Protein AF-A0A525IQ94-F1 (afdb_monomer_lite)

Radius of gyration: 17.55 Å; chains: 1; bounding box: 44×39×45 Å

Structure (mmCIF, N/CA/C/O backbone):
data_AF-A0A525IQ94-F1
#
_entry.id   AF-A0A525IQ94-F1
#
loop_
_atom_site.group_PDB
_atom_site.id
_atom_site.type_symbol
_atom_site.label_atom_id
_atom_site.label_alt_id
_atom_site.label_comp_id
_atom_site.label_asym_id
_atom_site.label_entity_id
_atom_site.label_seq_id
_atom_site.pdbx_PDB_ins_code
_atom_site.Cartn_x
_atom_site.Cartn_y
_atom_site.Cartn_z
_atom_site.occupancy
_atom_site.B_iso_or_equiv
_atom_site.auth_seq_id
_atom_site.auth_comp_id
_atom_site.auth_asym_id
_atom_site.auth_atom_id
_atom_site.pdbx_PDB_model_num
ATOM 1 N N . PHE A 1 1 ? 7.937 -14.848 -9.747 1.00 74.12 1 PHE A N 1
ATOM 2 C CA . PHE A 1 1 ? 8.706 -14.948 -11.004 1.00 74.12 1 PHE A CA 1
ATOM 3 C C . PHE A 1 1 ? 9.835 -13.926 -11.039 1.00 74.12 1 PHE A C 1
ATOM 5 O O . PHE A 1 1 ? 9.622 -12.771 -10.688 1.00 74.12 1 PHE A O 1
ATOM 12 N N . GLU A 1 2 ? 11.045 -14.336 -11.420 1.00 73.25 2 GLU A N 1
ATOM 13 C CA . GLU A 1 2 ? 12.219 -13.445 -11.410 1.00 73.25 2 GLU A CA 1
ATOM 14 C C . GLU A 1 2 ? 12.349 -12.628 -12.705 1.00 73.25 2 GLU A C 1
ATOM 16 O O . GLU A 1 2 ? 12.804 -11.488 -12.671 1.00 73.25 2 GLU A O 1
ATOM 21 N N . GLY A 1 3 ? 11.860 -13.161 -13.826 1.00 66.19 3 GLY A N 1
ATOM 22 C CA . GLY A 1 3 ? 12.163 -12.667 -15.170 1.00 66.19 3 GLY A CA 1
ATOM 23 C C . GLY A 1 3 ? 13.215 -13.544 -15.855 1.00 66.19 3 GLY A C 1
ATOM 24 O O . GLY A 1 3 ? 13.967 -14.262 -15.200 1.00 66.19 3 GLY A O 1
ATOM 25 N N . GLY A 1 4 ? 13.236 -13.533 -17.186 1.00 71.62 4 GLY A N 1
ATOM 26 C CA . GLY A 1 4 ? 14.129 -14.379 -17.981 1.00 71.62 4 GLY A CA 1
ATOM 27 C C . GLY A 1 4 ? 13.947 -14.111 -19.469 1.00 71.62 4 GLY A C 1
ATOM 28 O O . GLY A 1 4 ? 14.157 -12.992 -19.920 1.00 71.62 4 GLY A O 1
ATOM 29 N N . ALA A 1 5 ? 13.491 -15.111 -20.230 1.00 70.88 5 ALA A N 1
ATOM 30 C CA . ALA A 1 5 ? 13.129 -14.923 -21.641 1.00 70.88 5 ALA A CA 1
ATOM 31 C C . ALA A 1 5 ? 11.939 -13.959 -21.845 1.00 70.88 5 ALA A C 1
ATOM 33 O O . ALA A 1 5 ? 11.755 -13.424 -22.935 1.00 70.88 5 ALA A O 1
ATOM 34 N N . GLN A 1 6 ? 11.124 -13.750 -20.807 1.00 77.62 6 GLN A N 1
ATOM 35 C CA . GLN A 1 6 ? 9.985 -12.833 -20.800 1.00 77.62 6 GLN A CA 1
ATOM 36 C C . GLN A 1 6 ? 10.010 -11.972 -19.534 1.00 77.62 6 GLN A C 1
ATOM 38 O O . GLN A 1 6 ? 10.511 -12.398 -18.488 1.00 77.62 6 GLN A O 1
ATOM 43 N N . TRP A 1 7 ? 9.452 -10.764 -19.634 1.00 81.62 7 TRP A N 1
ATOM 44 C CA . TRP A 1 7 ? 9.376 -9.820 -18.520 1.00 81.62 7 TRP A CA 1
ATOM 45 C C . TRP A 1 7 ? 8.157 -10.019 -17.618 1.00 81.62 7 TRP A C 1
ATOM 47 O O . TRP A 1 7 ? 8.230 -9.668 -16.443 1.00 81.62 7 TRP A O 1
ATOM 57 N N . ASN A 1 8 ? 7.065 -10.593 -18.130 1.00 87.44 8 ASN A N 1
ATOM 58 C CA . ASN A 1 8 ? 5.832 -10.809 -17.375 1.00 87.44 8 ASN A CA 1
ATOM 59 C C . ASN A 1 8 ? 5.523 -12.300 -17.223 1.00 87.44 8 ASN A C 1
ATOM 61 O O . ASN A 1 8 ? 5.586 -13.057 -18.189 1.00 87.44 8 ASN A O 1
ATOM 65 N N . GLU A 1 9 ? 5.145 -12.695 -16.013 1.00 84.56 9 GLU A N 1
ATOM 66 C CA . GLU A 1 9 ? 4.669 -14.036 -15.693 1.00 84.56 9 GLU A CA 1
ATOM 67 C C . GLU A 1 9 ? 3.282 -14.278 -16.312 1.00 84.56 9 GLU A C 1
ATOM 69 O O . GLU A 1 9 ? 2.404 -13.412 -16.203 1.00 84.56 9 GLU A O 1
ATOM 74 N N . PRO A 1 10 ? 3.041 -15.434 -16.956 1.00 86.62 10 PRO A N 1
ATOM 75 C CA . PRO A 1 10 ? 1.722 -15.770 -17.471 1.00 86.62 10 PRO A CA 1
ATOM 76 C C . PRO A 1 10 ? 0.711 -16.001 -16.339 1.00 86.62 10 PRO A C 1
ATOM 78 O O . PRO A 1 10 ? 1.032 -16.508 -15.265 1.00 86.62 10 PRO A O 1
ATOM 81 N N . ILE A 1 11 ? -0.558 -15.683 -16.605 1.00 87.44 11 ILE A N 1
ATOM 82 C CA . ILE A 1 11 ? -1.652 -16.043 -15.696 1.00 87.44 11 ILE A CA 1
ATOM 83 C C . ILE A 1 11 ? -1.794 -17.566 -15.682 1.00 87.44 11 ILE A C 1
ATOM 85 O O . ILE A 1 11 ? -1.862 -18.191 -16.738 1.00 87.44 11 ILE A O 1
ATOM 89 N N . GLY A 1 12 ? -1.908 -18.144 -14.486 1.00 85.62 12 GLY A N 1
ATOM 90 C CA . GLY A 1 12 ? -2.071 -19.587 -14.310 1.00 85.62 12 GLY A CA 1
ATOM 91 C C . GLY A 1 12 ? -0.777 -20.338 -14.010 1.00 85.62 12 GLY A C 1
ATOM 92 O O . GLY A 1 12 ? -0.820 -21.563 -13.947 1.00 85.62 12 GLY A O 1
ATOM 93 N N . ASP A 1 13 ? 0.345 -19.642 -13.792 1.00 87.81 13 ASP A N 1
ATOM 94 C CA . ASP A 1 13 ? 1.537 -20.281 -13.236 1.00 87.81 13 ASP A CA 1
ATOM 95 C C . ASP A 1 13 ? 1.228 -20.874 -11.852 1.00 87.81 13 ASP A C 1
ATOM 97 O O . ASP A 1 13 ? 0.863 -20.174 -10.900 1.00 87.81 13 ASP A O 1
ATOM 101 N N . GLU A 1 14 ? 1.366 -22.193 -11.730 1.00 89.50 14 GLU A N 1
ATOM 102 C CA . GLU A 1 14 ? 0.987 -22.887 -10.505 1.00 89.50 14 GLU A CA 1
ATOM 103 C C . GLU A 1 14 ? 1.901 -22.556 -9.321 1.00 89.50 14 GLU A C 1
ATOM 105 O O . GLU A 1 14 ? 1.479 -22.645 -8.165 1.00 89.50 14 GLU A O 1
ATOM 110 N N . ARG A 1 15 ? 3.175 -22.223 -9.567 1.00 87.38 15 ARG A N 1
ATOM 111 C CA . ARG A 1 15 ? 4.123 -21.902 -8.498 1.00 87.38 15 ARG A CA 1
ATOM 112 C C . ARG A 1 15 ? 3.778 -20.545 -7.898 1.00 87.38 15 ARG A C 1
ATOM 114 O O . ARG A 1 15 ? 3.723 -20.451 -6.670 1.00 87.38 15 ARG A O 1
ATOM 121 N N . ALA A 1 16 ? 3.502 -19.539 -8.724 1.00 86.19 16 ALA A N 1
ATOM 122 C CA . ALA A 1 16 ? 3.025 -18.240 -8.260 1.00 86.19 16 ALA A CA 1
ATOM 123 C C . ALA A 1 16 ? 1.663 -18.341 -7.571 1.00 86.19 16 ALA A C 1
ATOM 125 O O . ALA A 1 16 ? 1.489 -17.779 -6.490 1.00 86.19 16 ALA A O 1
ATOM 126 N N . ASP A 1 17 ? 0.728 -19.121 -8.118 1.00 89.00 17 ASP A N 1
ATOM 127 C CA . ASP A 1 17 ? -0.567 -19.364 -7.478 1.00 89.00 17 ASP A CA 1
ATOM 128 C C . ASP A 1 17 ? -0.411 -19.994 -6.085 1.00 89.00 17 ASP A C 1
ATOM 130 O O . ASP A 1 17 ? -1.071 -19.574 -5.129 1.00 89.00 17 ASP A O 1
ATOM 134 N N . ARG A 1 18 ? 0.459 -21.005 -5.947 1.00 91.12 18 ARG A N 1
ATOM 135 C CA . ARG A 1 18 ? 0.736 -21.649 -4.654 1.00 91.12 18 ARG A CA 1
ATOM 136 C C . ARG A 1 18 ? 1.379 -20.675 -3.672 1.00 91.12 18 ARG A C 1
ATOM 138 O O . ARG A 1 18 ? 0.937 -20.625 -2.525 1.00 91.12 18 ARG A O 1
ATOM 145 N N . LEU A 1 19 ? 2.366 -19.891 -4.112 1.00 89.94 19 LEU A N 1
ATOM 146 C CA . LEU A 1 19 ? 3.007 -18.861 -3.289 1.00 89.94 19 LEU A CA 1
ATOM 147 C C . LEU A 1 19 ? 1.983 -17.826 -2.811 1.00 89.94 19 LEU A C 1
ATOM 149 O O . LEU A 1 19 ? 1.906 -17.529 -1.619 1.00 89.94 19 LEU A O 1
ATOM 153 N N . PHE A 1 20 ? 1.139 -17.328 -3.715 1.00 91.38 20 PHE A N 1
ATOM 154 C CA . PHE A 1 20 ? 0.075 -16.396 -3.367 1.00 91.38 20 PHE A CA 1
ATOM 155 C C . PHE A 1 20 ? -0.871 -16.999 -2.325 1.00 91.38 20 PHE A C 1
ATOM 157 O O . PHE A 1 20 ? -1.089 -16.399 -1.277 1.00 91.38 20 PHE A O 1
ATOM 164 N N . ARG A 1 21 ? -1.398 -18.204 -2.566 1.00 92.06 21 ARG A N 1
ATOM 165 C CA . ARG A 1 21 ? -2.404 -18.825 -1.689 1.00 92.06 21 ARG A CA 1
ATOM 166 C C . ARG A 1 21 ? -1.862 -19.225 -0.320 1.00 92.06 21 ARG A C 1
ATOM 168 O O . ARG A 1 21 ? -2.591 -19.108 0.657 1.00 92.06 21 ARG A O 1
ATOM 175 N N . ARG A 1 22 ? -0.626 -19.727 -0.243 1.00 92.88 22 ARG A N 1
ATOM 176 C CA . ARG A 1 22 ? -0.051 -20.271 1.000 1.00 92.88 22 ARG A CA 1
ATOM 177 C C . ARG A 1 22 ? 0.760 -19.254 1.797 1.00 92.88 22 ARG A C 1
ATOM 179 O O . ARG A 1 22 ? 0.943 -19.468 2.989 1.00 92.88 22 ARG A O 1
ATOM 186 N N . VAL A 1 23 ? 1.242 -18.181 1.172 1.00 92.50 23 VAL A N 1
ATOM 187 C CA . VAL A 1 23 ? 2.157 -17.219 1.810 1.00 92.50 23 VAL A CA 1
ATOM 188 C C . VAL A 1 23 ? 1.593 -15.803 1.750 1.00 92.50 23 VAL A C 1
ATOM 190 O O . VAL A 1 23 ? 1.301 -15.213 2.789 1.00 92.50 23 VAL A O 1
ATOM 193 N N . MET A 1 24 ? 1.389 -15.252 0.551 1.00 93.38 24 MET A N 1
ATOM 194 C CA . MET A 1 24 ? 1.099 -13.817 0.416 1.00 93.38 24 MET A CA 1
ATOM 195 C C . MET A 1 24 ? -0.323 -13.459 0.860 1.00 93.38 24 MET A C 1
ATOM 197 O O . MET A 1 24 ? -0.516 -12.527 1.636 1.00 93.38 24 MET A O 1
ATOM 201 N N . ALA A 1 25 ? -1.336 -14.202 0.412 1.00 94.44 25 ALA A N 1
ATOM 202 C CA . ALA A 1 25 ? -2.728 -13.918 0.742 1.00 94.44 25 ALA A CA 1
ATOM 203 C C . ALA A 1 25 ? -3.007 -14.050 2.251 1.00 94.44 25 ALA A C 1
ATOM 205 O O . ALA A 1 25 ? -3.575 -13.105 2.805 1.00 94.44 25 ALA A O 1
ATOM 206 N N . PRO A 1 26 ? -2.569 -15.114 2.958 1.00 95.81 26 PRO A N 1
ATOM 207 C CA . PRO A 1 26 ? -2.739 -15.192 4.406 1.00 95.81 26 PRO A CA 1
ATOM 208 C C . PRO A 1 26 ? -2.118 -14.013 5.161 1.00 95.81 26 PRO A C 1
ATOM 210 O O . PRO A 1 26 ? -2.730 -13.526 6.103 1.00 95.81 26 PRO A O 1
ATOM 213 N N . ASN A 1 27 ? -0.950 -13.511 4.740 1.00 96.19 27 ASN A N 1
ATOM 214 C CA . ASN A 1 27 ? -0.253 -12.421 5.433 1.00 96.19 27 ASN A CA 1
ATOM 215 C C . ASN A 1 27 ? -0.763 -11.016 5.073 1.00 96.19 27 ASN A C 1
ATOM 217 O O . ASN A 1 27 ? -0.788 -10.136 5.935 1.00 96.19 27 ASN A O 1
ATOM 221 N N . TYR A 1 28 ? -1.175 -10.786 3.825 1.00 97.00 28 TYR A N 1
ATOM 222 C CA . TYR A 1 28 ? -1.464 -9.436 3.324 1.00 97.00 28 TYR A CA 1
ATOM 223 C C . TYR A 1 28 ? -2.927 -9.188 2.961 1.00 97.00 28 TYR A C 1
ATOM 225 O O . TYR A 1 28 ? -3.403 -8.068 3.124 1.00 97.00 28 TYR A O 1
ATOM 233 N N . ALA A 1 29 ? -3.669 -10.212 2.536 1.00 96.56 29 ALA A N 1
ATOM 234 C CA . ALA A 1 29 ? -5.126 -10.122 2.431 1.00 96.56 29 ALA A CA 1
ATOM 235 C C . ALA A 1 29 ? -5.807 -10.515 3.754 1.00 96.56 29 ALA A C 1
ATOM 237 O O . ALA A 1 29 ? -6.864 -9.980 4.084 1.00 96.56 29 ALA A O 1
ATOM 238 N N . GLY A 1 30 ? -5.166 -11.390 4.538 1.00 96.38 30 GLY A N 1
ATOM 239 C CA . GLY A 1 30 ? -5.600 -11.854 5.858 1.00 96.38 30 GLY A CA 1
ATOM 240 C C . GLY A 1 30 ? -6.142 -10.771 6.800 1.00 96.38 30 GLY A C 1
ATOM 241 O O . GLY A 1 30 ? -7.270 -10.935 7.275 1.00 96.38 30 GLY A O 1
ATOM 242 N N . PRO A 1 31 ? -5.432 -9.639 7.014 1.00 97.38 31 PRO A N 1
ATOM 243 C CA . PRO A 1 31 ? -5.911 -8.551 7.875 1.00 97.38 31 PRO A CA 1
ATOM 244 C C . PRO A 1 31 ? -7.307 -8.029 7.505 1.00 97.38 31 PRO A C 1
ATOM 246 O O . PRO A 1 31 ? -8.019 -7.490 8.349 1.00 97.38 31 PRO A O 1
ATOM 249 N N . PHE A 1 32 ? -7.725 -8.217 6.252 1.00 97.38 32 PHE A N 1
ATOM 250 C CA . PHE A 1 32 ? -8.971 -7.699 5.699 1.00 97.38 32 PHE A CA 1
ATOM 251 C C . PHE A 1 32 ? -10.069 -8.766 5.546 1.00 97.38 32 PHE A C 1
ATOM 253 O O . PHE A 1 32 ? -11.224 -8.417 5.303 1.00 97.38 32 PHE A O 1
ATOM 260 N N . VAL A 1 33 ? -9.767 -10.058 5.739 1.00 94.56 33 VAL A N 1
ATOM 261 C CA . VAL A 1 33 ? -10.722 -11.165 5.505 1.00 94.56 33 VAL A CA 1
ATOM 262 C C . VAL A 1 33 ? -11.965 -11.063 6.388 1.00 94.56 33 VAL A C 1
ATOM 264 O O . VAL A 1 33 ? -13.075 -11.367 5.958 1.00 94.56 33 VAL A O 1
ATOM 267 N N . ARG A 1 34 ? -11.802 -10.593 7.627 1.00 91.81 34 ARG A N 1
ATOM 268 C CA . ARG A 1 34 ? -12.913 -10.414 8.577 1.00 91.81 34 ARG A CA 1
ATOM 269 C C . ARG A 1 34 ? -13.655 -9.084 8.412 1.00 91.81 34 ARG A C 1
ATOM 271 O O . ARG A 1 34 ? -14.575 -8.813 9.179 1.00 91.81 34 ARG A O 1
ATOM 278 N N . ILE A 1 35 ? -13.232 -8.252 7.461 1.00 94.31 35 ILE A N 1
ATOM 279 C CA . ILE A 1 35 ? -13.808 -6.932 7.179 1.00 94.31 35 ILE A CA 1
ATOM 280 C C . ILE A 1 35 ? -14.788 -7.030 6.008 1.00 94.31 35 ILE A C 1
ATOM 282 O O . ILE A 1 35 ? -15.855 -6.422 6.043 1.00 94.31 35 ILE A O 1
ATOM 286 N N . GLY A 1 36 ? -14.464 -7.833 4.993 1.00 93.06 36 GLY A N 1
ATOM 287 C CA . GLY A 1 36 ? -15.335 -8.043 3.845 1.00 93.06 36 GLY A CA 1
ATOM 288 C C . GLY A 1 36 ? -14.868 -9.168 2.927 1.00 93.06 36 GLY A C 1
ATOM 289 O O . GLY A 1 36 ? -13.849 -9.815 3.155 1.00 93.06 36 GLY A O 1
ATOM 290 N N . ARG A 1 37 ? -15.637 -9.398 1.858 1.00 94.62 37 ARG A N 1
ATOM 291 C CA . ARG A 1 37 ? -15.277 -10.367 0.813 1.00 94.62 37 ARG A CA 1
ATOM 292 C C . ARG A 1 37 ? -14.003 -9.909 0.103 1.00 94.62 37 ARG A C 1
ATOM 294 O O . ARG A 1 37 ? -13.919 -8.753 -0.309 1.00 94.62 37 ARG A O 1
ATOM 301 N N . ILE A 1 38 ? -13.062 -10.828 -0.083 1.00 94.75 38 ILE A N 1
ATOM 302 C CA . ILE A 1 38 ? -11.802 -10.555 -0.773 1.00 94.75 38 ILE A CA 1
ATOM 303 C C . ILE A 1 38 ? -11.943 -10.860 -2.261 1.00 94.75 38 ILE A C 1
ATOM 305 O O . ILE A 1 38 ? -12.374 -11.945 -2.646 1.00 94.75 38 ILE A O 1
ATOM 309 N N . PHE A 1 39 ? -11.521 -9.901 -3.079 1.00 95.94 39 PHE A N 1
ATOM 310 C CA . PHE A 1 39 ? -11.356 -10.045 -4.518 1.00 95.94 39 PHE A CA 1
ATOM 311 C C . PHE A 1 39 ? -9.883 -9.805 -4.838 1.00 95.94 39 PHE A C 1
ATOM 313 O O . PHE A 1 39 ? -9.355 -8.737 -4.541 1.00 95.94 39 PHE A O 1
ATOM 320 N N . ALA A 1 40 ? -9.221 -10.805 -5.414 1.00 94.62 40 ALA A N 1
ATOM 321 C CA . ALA A 1 40 ? -7.820 -10.720 -5.809 1.00 94.62 40 ALA A CA 1
ATOM 322 C C . ALA A 1 40 ? -7.729 -10.898 -7.332 1.00 94.62 40 ALA A C 1
ATOM 324 O O . ALA A 1 40 ? -7.983 -12.005 -7.819 1.00 94.62 40 ALA A O 1
ATOM 325 N N . PRO A 1 41 ? -7.429 -9.835 -8.102 1.00 94.12 41 PRO A N 1
ATOM 326 C CA . PRO A 1 41 ? -7.328 -9.945 -9.548 1.00 94.12 41 PRO A CA 1
ATOM 327 C C . PRO A 1 41 ? -6.112 -10.790 -9.931 1.00 94.12 41 PRO A C 1
ATOM 329 O O . PRO A 1 41 ? -5.035 -10.657 -9.350 1.00 94.12 41 PRO A O 1
ATOM 332 N N . ARG A 1 42 ? -6.275 -11.644 -10.943 1.00 92.12 42 ARG A N 1
ATOM 333 C CA . ARG A 1 42 ? -5.148 -12.323 -11.592 1.00 92.12 42 ARG A CA 1
ATOM 334 C C . ARG A 1 42 ? -4.648 -11.417 -12.707 1.00 92.12 42 ARG A C 1
ATOM 336 O O . ARG A 1 42 ? -5.439 -10.996 -13.546 1.00 92.12 42 ARG A O 1
ATOM 343 N N . TYR A 1 43 ? -3.358 -11.120 -12.706 1.00 93.19 43 TYR A N 1
ATOM 344 C CA . TYR A 1 43 ? -2.726 -10.255 -13.695 1.00 93.19 43 TYR A CA 1
ATOM 345 C C . TYR A 1 43 ? -1.334 -10.778 -14.034 1.00 93.19 43 TYR A C 1
ATOM 347 O O . TYR A 1 43 ? -0.730 -11.510 -13.246 1.00 93.19 43 TYR A O 1
ATOM 355 N N . ARG A 1 44 ? -0.828 -10.407 -15.210 1.00 93.56 44 ARG A N 1
ATOM 356 C CA . ARG A 1 44 ? 0.508 -10.798 -15.668 1.00 93.56 44 ARG A CA 1
ATOM 357 C C . ARG A 1 44 ? 1.570 -9.990 -14.931 1.00 93.56 44 ARG A C 1
ATOM 359 O O . ARG A 1 44 ? 1.856 -8.846 -15.287 1.00 93.56 44 ARG A O 1
ATOM 366 N N . GLN A 1 45 ? 2.127 -10.579 -13.876 1.00 88.44 45 GLN A N 1
ATOM 367 C CA . GLN A 1 45 ? 3.052 -9.897 -12.973 1.00 88.44 45 GLN A CA 1
ATOM 368 C C . GLN A 1 45 ? 4.376 -9.603 -13.668 1.00 88.44 45 GLN A C 1
ATOM 370 O O . GLN A 1 45 ? 4.967 -10.492 -14.277 1.00 88.44 45 GLN A O 1
ATOM 375 N N . ALA A 1 46 ? 4.875 -8.376 -13.552 1.00 88.19 46 ALA A N 1
ATOM 376 C CA . ALA A 1 46 ? 6.229 -8.069 -13.988 1.00 88.19 46 ALA A CA 1
ATOM 377 C C . ALA A 1 46 ? 7.230 -8.802 -13.075 1.00 88.19 46 ALA A C 1
ATOM 379 O O . ALA A 1 46 ? 7.082 -8.794 -11.852 1.00 88.19 46 ALA A O 1
ATOM 380 N N . GLY A 1 47 ? 8.229 -9.468 -13.650 1.00 85.69 47 GLY A N 1
ATOM 381 C CA . GLY A 1 47 ? 9.212 -10.239 -12.888 1.00 85.69 47 GLY A CA 1
ATOM 382 C C . GLY A 1 47 ? 10.097 -9.353 -12.015 1.00 85.69 47 GLY A C 1
ATOM 383 O O . GLY A 1 47 ? 10.287 -8.173 -12.321 1.00 85.69 47 GLY A O 1
ATOM 384 N N . LEU A 1 48 ? 10.667 -9.919 -10.946 1.00 82.12 48 LEU A N 1
ATOM 385 C CA . LEU A 1 48 ? 11.495 -9.181 -9.982 1.00 82.12 48 LEU A CA 1
ATOM 386 C C . LEU A 1 48 ? 12.570 -8.314 -10.655 1.00 82.12 48 LEU A C 1
ATOM 388 O O . LEU A 1 48 ? 12.735 -7.154 -10.285 1.00 82.12 48 LEU A O 1
ATOM 392 N N . TYR A 1 49 ? 13.276 -8.832 -11.665 1.00 81.94 49 TYR A N 1
ATOM 393 C CA . TYR A 1 49 ? 14.338 -8.089 -12.346 1.00 81.94 49 TYR A CA 1
ATOM 394 C C . TYR A 1 49 ? 13.849 -6.798 -13.013 1.00 81.94 49 TYR A C 1
ATOM 396 O O . TYR A 1 49 ? 14.618 -5.839 -13.086 1.00 81.94 49 TYR A O 1
ATOM 404 N N . SER A 1 50 ? 12.575 -6.716 -13.418 1.00 83.00 50 SER A N 1
ATOM 405 C CA . SER A 1 50 ? 11.993 -5.473 -13.950 1.00 83.00 50 SER A CA 1
ATOM 406 C C . SER A 1 50 ? 11.908 -4.351 -12.906 1.00 83.00 50 SER A C 1
ATOM 408 O O . SER A 1 50 ? 11.862 -3.173 -13.252 1.00 83.00 50 SER A O 1
ATOM 410 N N . LEU A 1 51 ? 11.920 -4.703 -11.616 1.00 82.81 51 LEU A N 1
ATOM 411 C CA . LEU A 1 51 ? 11.900 -3.759 -10.498 1.00 82.81 51 LEU A CA 1
ATOM 412 C C . LEU A 1 51 ? 13.312 -3.304 -10.099 1.00 82.81 51 LEU A C 1
ATOM 414 O O . LEU A 1 51 ? 13.459 -2.336 -9.357 1.00 82.81 51 LEU A O 1
ATOM 418 N N . LEU A 1 52 ? 14.359 -3.986 -10.582 1.00 81.88 52 LEU A N 1
ATOM 419 C CA . LEU A 1 52 ? 15.755 -3.714 -10.215 1.00 81.88 52 LEU A CA 1
ATOM 420 C C . LEU A 1 52 ? 16.496 -2.838 -11.233 1.00 81.88 52 LEU A C 1
ATOM 422 O O . LEU A 1 52 ? 17.629 -2.420 -10.974 1.00 81.88 52 LEU A O 1
ATOM 426 N N . THR A 1 53 ? 15.865 -2.539 -12.368 1.00 80.38 53 THR A N 1
ATOM 427 C CA . THR A 1 53 ? 16.437 -1.762 -13.471 1.00 80.38 53 THR A CA 1
ATOM 428 C C . THR A 1 53 ? 15.509 -0.628 -13.907 1.00 80.38 53 THR A C 1
ATOM 430 O O . THR A 1 53 ? 14.308 -0.666 -13.659 1.00 80.38 53 THR A O 1
ATOM 433 N N . LEU A 1 54 ? 16.074 0.393 -14.557 1.00 82.19 54 LEU A N 1
ATOM 434 C CA . LEU A 1 54 ? 15.345 1.556 -15.084 1.00 82.19 54 LEU A CA 1
ATOM 435 C C . LEU A 1 54 ? 15.185 1.514 -16.612 1.00 82.19 54 LEU A C 1
ATOM 437 O O . LEU A 1 54 ? 14.807 2.519 -17.209 1.00 82.19 54 LEU A O 1
ATOM 441 N N . ARG A 1 55 ? 15.501 0.375 -17.239 1.00 85.50 55 ARG A N 1
ATOM 442 C CA . ARG A 1 55 ? 15.372 0.178 -18.688 1.00 85.50 55 ARG A CA 1
ATOM 443 C C . ARG A 1 55 ? 13.915 0.293 -19.137 1.00 85.50 55 ARG A C 1
ATOM 445 O O . ARG A 1 55 ? 13.005 -0.084 -18.399 1.00 85.50 55 ARG A O 1
ATOM 452 N N . ASP A 1 56 ? 13.715 0.755 -20.365 1.00 87.19 56 ASP A N 1
ATOM 453 C CA . ASP A 1 56 ? 12.374 0.983 -20.908 1.00 87.19 56 ASP A CA 1
ATOM 454 C C . ASP A 1 56 ? 11.576 -0.320 -21.052 1.00 87.19 56 ASP A C 1
ATOM 456 O O . ASP A 1 56 ? 10.420 -0.368 -20.652 1.00 87.19 56 ASP A O 1
ATOM 460 N N . ASP A 1 57 ? 12.210 -1.421 -21.469 1.00 85.50 57 ASP A N 1
ATOM 461 C CA . ASP A 1 57 ? 11.567 -2.741 -21.561 1.00 85.50 57 ASP A CA 1
ATOM 462 C C . ASP A 1 57 ? 11.041 -3.257 -20.205 1.00 85.50 57 ASP A C 1
ATOM 464 O O . ASP A 1 57 ? 9.953 -3.830 -20.115 1.00 85.50 57 ASP A O 1
ATOM 468 N N . ALA A 1 58 ? 11.773 -2.994 -19.124 1.00 84.38 58 ALA A N 1
ATOM 469 C CA . ALA A 1 58 ? 11.334 -3.289 -17.765 1.00 84.38 58 ALA A CA 1
ATOM 470 C C . ALA A 1 58 ? 10.177 -2.384 -17.305 1.00 84.38 58 ALA A C 1
ATOM 472 O O . ALA A 1 58 ? 9.256 -2.851 -16.626 1.00 84.38 58 ALA A O 1
ATOM 473 N N . LYS A 1 59 ? 10.191 -1.097 -17.675 1.00 87.00 59 LYS A N 1
ATOM 474 C CA . LYS A 1 59 ? 9.067 -0.188 -17.404 1.00 87.00 59 LYS A CA 1
ATOM 475 C C . LYS A 1 59 ? 7.821 -0.635 -18.163 1.00 87.00 59 LYS A C 1
ATOM 477 O O . LYS A 1 59 ? 6.751 -0.688 -17.565 1.00 87.00 59 LYS A O 1
ATOM 482 N N . ASP A 1 60 ? 7.957 -1.035 -19.422 1.00 89.56 60 ASP A N 1
ATOM 483 C CA . ASP A 1 60 ? 6.863 -1.525 -20.268 1.00 89.56 60 ASP A CA 1
ATOM 484 C C . ASP A 1 60 ? 6.176 -2.740 -19.662 1.00 89.56 60 ASP A C 1
ATOM 486 O O . ASP A 1 60 ? 4.950 -2.782 -19.594 1.00 89.56 60 ASP A O 1
ATOM 490 N N . ALA A 1 61 ? 6.950 -3.680 -19.122 1.00 88.19 61 ALA A N 1
ATOM 491 C CA . ALA A 1 61 ? 6.415 -4.837 -18.415 1.00 88.19 61 ALA A CA 1
ATOM 492 C C . ALA A 1 61 ? 5.540 -4.446 -17.213 1.00 88.19 61 ALA A C 1
ATOM 494 O O . ALA A 1 61 ? 4.467 -5.017 -16.988 1.00 88.19 61 ALA A O 1
ATOM 495 N N . ARG A 1 62 ? 5.972 -3.440 -16.445 1.00 87.50 62 ARG A N 1
ATOM 496 C CA . ARG A 1 62 ? 5.215 -2.906 -15.302 1.00 87.50 62 ARG A CA 1
ATOM 497 C C . ARG A 1 62 ? 3.970 -2.138 -15.753 1.00 87.50 62 ARG A C 1
ATOM 499 O O . ARG A 1 62 ? 2.922 -2.275 -15.127 1.00 87.50 62 ARG A O 1
ATOM 506 N N . ARG A 1 63 ? 4.061 -1.368 -16.845 1.00 89.75 63 ARG A N 1
ATOM 507 C CA . ARG A 1 63 ? 2.923 -0.678 -17.486 1.00 89.75 63 ARG A CA 1
ATOM 508 C C . ARG A 1 63 ? 1.881 -1.657 -17.992 1.00 89.75 63 ARG A C 1
ATOM 510 O O . ARG A 1 63 ? 0.694 -1.474 -17.748 1.00 89.75 63 ARG A O 1
ATOM 517 N N . PHE A 1 64 ? 2.324 -2.731 -18.624 1.00 91.81 64 PHE A N 1
ATOM 518 C CA . PHE A 1 64 ? 1.455 -3.763 -19.159 1.00 91.81 64 PHE A CA 1
ATOM 519 C C . PHE A 1 64 ? 0.598 -4.428 -18.073 1.00 91.81 64 PHE A C 1
ATOM 521 O O . PHE A 1 64 ? -0.610 -4.587 -18.253 1.00 91.81 64 PHE A O 1
ATOM 528 N N . ALA A 1 65 ? 1.194 -4.735 -16.915 1.00 93.00 65 ALA A N 1
ATOM 529 C CA . ALA A 1 65 ? 0.494 -5.340 -15.780 1.00 93.00 65 ALA A CA 1
ATOM 530 C C . ALA A 1 65 ? -0.705 -4.503 -15.283 1.00 93.00 65 ALA A C 1
ATOM 532 O O . ALA A 1 65 ? -1.685 -5.060 -14.783 1.00 93.00 65 ALA A O 1
ATOM 533 N N . TYR A 1 66 ? -0.669 -3.175 -15.453 1.00 95.56 66 TYR A N 1
ATOM 534 C CA . TYR A 1 66 ? -1.773 -2.294 -15.067 1.00 95.56 66 TYR A CA 1
ATOM 535 C C . TYR A 1 66 ? -3.051 -2.551 -15.872 1.00 95.56 66 TYR A C 1
ATOM 537 O O . TYR A 1 66 ? -4.140 -2.517 -15.299 1.00 95.56 66 TYR A O 1
ATOM 545 N N . GLY A 1 67 ? -2.941 -2.857 -17.169 1.00 94.88 67 GLY A N 1
ATOM 546 C CA . GLY A 1 67 ? -4.109 -3.091 -18.024 1.00 94.88 67 GLY A CA 1
ATOM 547 C C . GLY A 1 67 ? -4.989 -4.240 -17.522 1.00 94.88 67 GLY A C 1
ATOM 548 O O . GLY A 1 67 ? -6.218 -4.126 -17.512 1.00 94.88 67 GLY A O 1
ATOM 549 N N . ASP A 1 68 ? -4.365 -5.309 -17.026 1.00 96.06 68 ASP A N 1
ATOM 550 C CA . ASP A 1 68 ? -5.061 -6.453 -16.426 1.00 96.06 68 ASP A CA 1
ATOM 551 C C . ASP A 1 68 ? -5.786 -6.055 -15.130 1.00 96.06 68 ASP A C 1
ATOM 553 O O . ASP A 1 68 ? -6.956 -6.392 -14.938 1.00 96.06 68 ASP A O 1
ATOM 557 N N . VAL A 1 69 ? -5.119 -5.291 -14.256 1.00 96.88 69 VAL A N 1
ATOM 558 C CA . VAL A 1 69 ? -5.691 -4.829 -12.980 1.00 96.88 69 VAL A CA 1
ATOM 559 C C . VAL A 1 69 ? -6.853 -3.862 -13.205 1.00 96.88 69 VAL A C 1
ATOM 561 O O . VAL A 1 69 ? -7.902 -4.022 -12.582 1.00 96.88 69 VAL A O 1
ATOM 564 N N . ALA A 1 70 ? -6.708 -2.895 -14.113 1.00 97.06 70 ALA A N 1
ATOM 565 C CA . ALA A 1 70 ? -7.771 -1.953 -14.456 1.00 97.06 70 ALA A CA 1
ATOM 566 C C . ALA A 1 70 ? -8.992 -2.677 -15.043 1.00 97.06 70 ALA A C 1
ATOM 568 O O . ALA A 1 70 ? -10.128 -2.412 -14.649 1.00 97.06 70 ALA A O 1
ATOM 569 N N . THR A 1 71 ? -8.765 -3.652 -15.930 1.00 97.25 71 THR A N 1
ATOM 570 C CA . THR A 1 71 ? -9.836 -4.485 -16.498 1.00 97.25 71 THR A CA 1
ATOM 571 C C . THR A 1 71 ? -10.564 -5.271 -15.407 1.00 97.25 71 THR A C 1
ATOM 573 O O . THR A 1 71 ? -11.794 -5.240 -15.340 1.00 97.25 71 THR A O 1
ATOM 576 N N . ALA A 1 72 ? -9.825 -5.920 -14.504 1.00 97.19 72 ALA A N 1
ATOM 577 C CA . ALA A 1 72 ? -10.412 -6.674 -13.402 1.00 97.19 72 ALA A CA 1
ATOM 578 C C . ALA A 1 72 ? -11.170 -5.777 -12.408 1.00 97.19 72 ALA A C 1
ATOM 580 O O . ALA A 1 72 ? -12.236 -6.162 -11.926 1.00 97.19 72 ALA A O 1
ATOM 581 N N . PHE A 1 73 ? -10.668 -4.571 -12.125 1.00 97.62 73 PHE A N 1
ATOM 582 C CA . PHE A 1 73 ? -11.360 -3.610 -11.266 1.00 97.62 73 PHE A CA 1
ATOM 583 C C . PHE A 1 73 ? -12.673 -3.131 -11.885 1.00 97.62 73 PHE A C 1
ATOM 585 O O . PHE A 1 73 ? -13.686 -3.092 -11.191 1.00 97.62 73 PHE A O 1
ATOM 592 N N . ARG A 1 74 ? -12.686 -2.800 -13.183 1.00 97.00 74 ARG A N 1
ATOM 593 C CA . ARG A 1 74 ? -13.916 -2.409 -13.890 1.00 97.00 74 ARG A CA 1
ATOM 594 C C . ARG A 1 74 ? -14.938 -3.544 -13.883 1.00 97.00 74 ARG A C 1
ATOM 596 O O . ARG A 1 74 ? -16.094 -3.303 -13.555 1.00 97.00 74 ARG A O 1
ATOM 603 N N . TYR A 1 75 ? -14.499 -4.783 -14.120 1.00 97.31 75 TYR A N 1
ATOM 604 C CA . TYR A 1 75 ? -15.365 -5.956 -13.987 1.00 97.31 75 TYR A CA 1
ATOM 605 C C . TYR A 1 75 ? -15.945 -6.069 -12.571 1.00 97.31 75 TYR A C 1
ATOM 607 O O . TYR A 1 75 ? -17.158 -6.167 -12.398 1.00 97.31 75 TYR A O 1
ATOM 615 N N . TRP A 1 76 ? -15.099 -5.993 -11.538 1.00 96.88 76 TRP A N 1
ATOM 616 C CA . TRP A 1 76 ? -15.566 -6.012 -10.153 1.00 96.88 76 TRP A CA 1
ATOM 617 C C . TRP A 1 76 ? -16.564 -4.883 -9.885 1.00 96.88 76 TRP A C 1
ATOM 619 O O . TRP A 1 76 ? -17.617 -5.137 -9.311 1.00 96.88 76 TRP A O 1
ATOM 629 N N . ARG A 1 77 ? -16.280 -3.652 -10.318 1.00 95.06 77 ARG A N 1
ATOM 630 C CA . ARG A 1 77 ? -17.155 -2.487 -10.132 1.00 95.06 77 ARG A CA 1
ATOM 631 C C . ARG A 1 77 ? -18.546 -2.739 -10.714 1.00 95.06 77 ARG A C 1
ATOM 633 O O . ARG A 1 77 ? -19.533 -2.450 -10.037 1.00 95.06 77 ARG A O 1
ATOM 640 N N . ASP A 1 78 ? -18.599 -3.291 -11.922 1.00 94.19 78 ASP A N 1
ATOM 641 C CA . ASP A 1 78 ? -19.826 -3.432 -12.706 1.00 94.19 78 ASP A CA 1
ATOM 642 C C . ASP A 1 78 ? -20.642 -4.684 -12.308 1.00 94.19 78 ASP A C 1
ATOM 644 O O . ASP A 1 78 ? -21.862 -4.689 -12.466 1.00 94.19 78 ASP A O 1
ATOM 648 N N . HIS A 1 79 ? -20.009 -5.711 -11.720 1.00 94.19 79 HIS A N 1
ATOM 649 C CA . HIS A 1 79 ? -20.667 -6.986 -11.383 1.00 94.19 79 HIS A CA 1
ATOM 650 C C . HIS A 1 79 ? -20.759 -7.301 -9.878 1.00 94.19 79 HIS A C 1
ATOM 652 O O . HIS A 1 79 ? -21.780 -7.808 -9.411 1.00 94.19 79 HIS A O 1
ATOM 658 N N . ASP A 1 80 ? -19.724 -6.999 -9.091 1.00 91.50 80 ASP A N 1
ATOM 659 C CA . ASP A 1 80 ? -19.574 -7.489 -7.711 1.00 91.50 80 ASP A CA 1
ATOM 660 C C . ASP A 1 80 ? -19.590 -6.384 -6.644 1.00 91.50 80 ASP A C 1
ATOM 662 O O . ASP A 1 80 ? -20.074 -6.592 -5.517 1.00 91.50 80 ASP A O 1
ATOM 666 N N . GLY A 1 81 ? -19.049 -5.215 -6.987 1.00 83.62 81 GLY A N 1
ATOM 667 C CA . GLY A 1 81 ? -18.838 -4.072 -6.107 1.00 83.62 81 GLY A CA 1
ATOM 668 C C . GLY A 1 81 ? -20.146 -3.397 -5.716 1.00 83.62 81 GLY A C 1
ATOM 669 O O . GLY A 1 81 ? -20.326 -3.029 -4.551 1.00 83.62 81 GLY A O 1
ATOM 670 N N . GLY A 1 82 ? -21.097 -3.306 -6.654 1.00 84.62 82 GLY A N 1
ATOM 671 C CA . GLY A 1 82 ? -22.437 -2.763 -6.417 1.00 84.62 82 GLY A CA 1
ATOM 672 C C . GLY A 1 82 ? -22.387 -1.406 -5.708 1.00 84.62 82 GLY A C 1
ATOM 673 O O . GLY A 1 82 ? -21.585 -0.555 -6.078 1.00 84.62 82 GLY A O 1
ATOM 674 N N . GLN A 1 83 ? -23.195 -1.234 -4.656 1.00 88.25 83 GLN A N 1
ATOM 675 C CA . GLN A 1 83 ? -23.210 -0.044 -3.783 1.00 88.25 83 GLN A CA 1
ATOM 676 C C . GLN A 1 83 ? -22.515 -0.267 -2.429 1.00 88.25 83 GLN A C 1
ATOM 678 O O . GLN A 1 83 ? -22.673 0.522 -1.501 1.00 88.25 83 GLN A O 1
ATOM 683 N N . ARG A 1 84 ? -21.746 -1.351 -2.279 1.00 92.06 84 ARG A N 1
ATOM 684 C CA . ARG A 1 84 ? -21.106 -1.683 -0.999 1.00 92.06 84 ARG A CA 1
ATOM 685 C C . ARG A 1 84 ? -19.875 -0.807 -0.744 1.00 92.06 84 ARG A C 1
ATOM 687 O O . ARG A 1 84 ? -19.182 -0.464 -1.708 1.00 92.06 84 ARG A O 1
ATOM 694 N N . PRO A 1 85 ? -19.569 -0.491 0.527 1.00 96.75 85 PRO A N 1
ATOM 695 C CA . PRO A 1 85 ? -18.243 -0.048 0.921 1.00 96.75 85 PRO A CA 1
ATOM 696 C C . PRO A 1 85 ? -17.149 -0.985 0.419 1.00 96.75 85 PRO A C 1
ATOM 698 O O . PRO A 1 85 ? -17.350 -2.201 0.361 1.00 96.75 85 PRO A O 1
ATOM 701 N N . PHE A 1 86 ? -15.987 -0.431 0.100 1.00 98.00 86 PHE A N 1
ATOM 702 C CA . PHE A 1 86 ? -14.834 -1.221 -0.311 1.00 98.00 86 PHE A CA 1
ATOM 703 C C . PHE A 1 86 ? -13.520 -0.627 0.191 1.00 98.00 86 PHE A C 1
ATOM 705 O O . PHE A 1 86 ? -13.443 0.531 0.603 1.00 98.00 86 PHE A O 1
ATOM 712 N N . ILE A 1 87 ? -12.487 -1.461 0.159 1.00 98.38 87 ILE A N 1
ATOM 713 C CA . ILE A 1 87 ? -11.108 -1.118 0.488 1.00 98.38 87 ILE A CA 1
ATOM 714 C C . ILE A 1 87 ? -10.253 -1.531 -0.705 1.00 98.38 87 ILE A C 1
ATOM 716 O O . ILE A 1 87 ? -10.494 -2.583 -1.300 1.00 98.38 87 ILE A O 1
ATOM 720 N N . VAL A 1 88 ? -9.257 -0.718 -1.041 1.00 98.56 88 VAL A N 1
ATOM 721 C CA . VAL A 1 88 ? -8.205 -1.101 -1.988 1.00 98.56 88 VAL A CA 1
ATOM 722 C C . VAL A 1 88 ? -6.968 -1.474 -1.190 1.00 98.56 88 VAL A C 1
ATOM 724 O O . VAL A 1 88 ? -6.547 -0.712 -0.327 1.00 98.56 88 VAL A O 1
ATOM 727 N N . VAL A 1 89 ? -6.384 -2.633 -1.474 1.00 98.62 89 VAL A N 1
ATOM 728 C CA . VAL A 1 89 ? -5.128 -3.073 -0.862 1.00 98.62 89 VAL A CA 1
ATOM 729 C C . VAL A 1 89 ? -4.192 -3.494 -1.979 1.00 98.62 89 VAL A C 1
ATOM 731 O O . VAL A 1 89 ? -4.540 -4.347 -2.793 1.00 98.62 89 VAL A O 1
ATOM 734 N N . GLY A 1 90 ? -3.007 -2.903 -2.011 1.00 98.06 90 GLY A N 1
ATOM 735 C CA . GLY A 1 90 ? -1.908 -3.349 -2.850 1.00 98.06 90 GLY A CA 1
ATOM 736 C C . GLY A 1 90 ? -0.655 -3.530 -2.006 1.00 98.06 90 GLY A C 1
ATOM 737 O O . GLY A 1 90 ? -0.482 -2.851 -0.996 1.00 98.06 90 GLY A O 1
ATOM 738 N N . VAL A 1 91 ? 0.217 -4.442 -2.428 1.00 97.19 91 VAL A N 1
ATOM 739 C CA . VAL A 1 91 ? 1.513 -4.708 -1.791 1.00 97.19 91 VAL A CA 1
ATOM 740 C C . VAL A 1 91 ? 2.585 -4.686 -2.871 1.00 97.19 91 VAL A C 1
ATOM 742 O O . VAL A 1 91 ? 2.392 -5.311 -3.916 1.00 97.19 91 VAL A O 1
ATOM 745 N N . GLU A 1 92 ? 3.673 -3.950 -2.656 1.00 94.69 92 GLU A N 1
ATOM 746 C CA . GLU A 1 92 ? 4.800 -3.830 -3.591 1.00 94.69 92 GLU A CA 1
ATOM 747 C C . GLU A 1 92 ? 4.352 -3.479 -5.026 1.00 94.69 92 GLU A C 1
ATOM 749 O O . GLU A 1 92 ? 3.774 -2.424 -5.293 1.00 94.69 92 GLU A O 1
ATOM 754 N N . GLN A 1 93 ? 4.547 -4.384 -5.989 1.00 93.38 93 GLN A N 1
ATOM 755 C CA . GLN A 1 93 ? 4.069 -4.181 -7.355 1.00 93.38 93 GLN A CA 1
ATOM 756 C C . GLN A 1 93 ? 2.552 -3.948 -7.392 1.00 93.38 93 GLN A C 1
ATOM 758 O O . GLN A 1 93 ? 2.090 -3.049 -8.088 1.00 93.38 93 GLN A O 1
ATOM 763 N N . GLY A 1 94 ? 1.777 -4.697 -6.605 1.00 96.25 94 GLY A N 1
ATOM 764 C CA . GLY A 1 94 ? 0.333 -4.508 -6.494 1.00 96.25 94 GLY A CA 1
ATOM 765 C C . GLY A 1 94 ? -0.039 -3.132 -5.937 1.00 96.25 94 GLY A C 1
ATOM 766 O O . GLY A 1 94 ? -1.012 -2.542 -6.394 1.00 96.25 94 GLY A O 1
ATOM 767 N N . ALA A 1 95 ? 0.751 -2.581 -5.007 1.00 97.44 95 ALA A N 1
ATOM 768 C CA . ALA A 1 95 ? 0.570 -1.217 -4.502 1.00 97.44 95 ALA A CA 1
ATOM 769 C C . ALA A 1 95 ? 0.912 -0.169 -5.566 1.00 97.44 95 ALA A C 1
ATOM 771 O O . ALA A 1 95 ? 0.173 0.797 -5.731 1.00 97.44 95 ALA A O 1
ATOM 772 N N . THR A 1 96 ? 1.974 -0.393 -6.343 1.00 96.62 96 THR A N 1
ATOM 773 C CA . THR A 1 96 ? 2.313 0.467 -7.484 1.00 96.62 96 THR A CA 1
ATOM 774 C C . THR A 1 96 ? 1.159 0.508 -8.489 1.00 96.62 96 THR A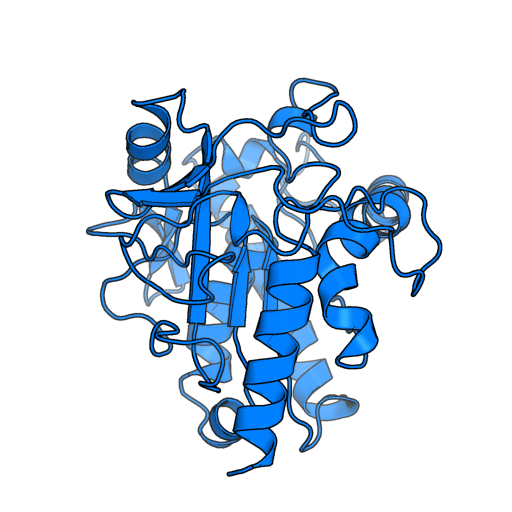 C 1
ATOM 776 O O . THR A 1 96 ? 0.736 1.584 -8.898 1.00 96.62 96 THR A O 1
ATOM 779 N N . LEU A 1 97 ? 0.602 -0.644 -8.871 1.00 97.62 97 LEU A N 1
ATOM 780 C CA . LEU A 1 97 ? -0.541 -0.711 -9.791 1.00 97.62 97 LEU A CA 1
ATOM 781 C C . L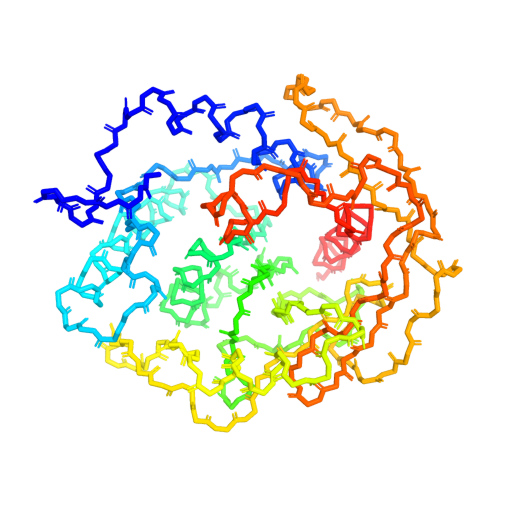EU A 1 97 ? -1.803 -0.079 -9.180 1.00 97.62 97 LEU A C 1
ATOM 783 O O . LEU A 1 97 ? -2.515 0.664 -9.856 1.00 97.62 97 LEU A O 1
ATOM 787 N N . ALA A 1 98 ? -2.056 -0.322 -7.892 1.00 98.19 98 ALA A N 1
ATOM 788 C CA . ALA A 1 98 ? -3.181 0.258 -7.171 1.00 98.19 98 ALA A CA 1
ATOM 789 C C . ALA A 1 98 ? -3.075 1.786 -7.023 1.00 98.19 98 ALA A C 1
ATOM 791 O O . ALA A 1 98 ? -4.106 2.450 -7.044 1.00 98.19 98 ALA A O 1
ATOM 792 N N . ALA A 1 99 ? -1.872 2.366 -6.944 1.00 98.12 99 ALA A N 1
ATOM 793 C CA . ALA A 1 99 ? -1.685 3.819 -6.941 1.00 98.12 99 ALA A CA 1
ATOM 794 C C . ALA A 1 99 ? -2.273 4.465 -8.206 1.00 98.12 99 ALA A C 1
ATOM 796 O O . ALA A 1 99 ? -3.040 5.425 -8.118 1.00 98.12 99 ALA A O 1
ATOM 797 N N . ARG A 1 100 ? -1.975 3.888 -9.377 1.00 97.50 100 ARG A N 1
ATOM 798 C CA . ARG A 1 100 ? -2.542 4.336 -10.654 1.00 97.50 100 ARG A CA 1
ATOM 799 C C . ARG A 1 100 ? -4.045 4.092 -10.727 1.00 97.50 100 ARG A C 1
ATOM 801 O O . ARG A 1 100 ? -4.783 4.988 -11.117 1.00 97.50 100 ARG A O 1
ATOM 808 N N . LEU A 1 101 ? -4.503 2.923 -10.274 1.00 98.12 101 LEU A N 1
ATOM 809 C CA . LEU A 1 101 ? -5.930 2.592 -10.220 1.00 98.12 101 LEU A CA 1
ATOM 810 C C . LEU A 1 101 ? -6.716 3.608 -9.378 1.00 98.12 101 LEU A C 1
ATOM 812 O O . LEU A 1 101 ? -7.786 4.063 -9.777 1.00 98.12 101 LEU A O 1
ATOM 816 N N . VAL A 1 102 ? -6.182 3.984 -8.214 1.00 98.38 102 VAL A N 1
ATOM 817 C CA . VAL A 1 102 ? -6.784 4.995 -7.342 1.00 98.38 102 VAL A CA 1
ATOM 818 C C . VAL A 1 102 ? -6.855 6.345 -8.053 1.00 98.38 102 VAL A C 1
ATOM 820 O O . VAL A 1 102 ? -7.905 6.983 -8.006 1.00 98.38 102 VAL A O 1
ATOM 823 N N . ALA A 1 103 ? -5.781 6.762 -8.726 1.00 97.81 103 ALA A N 1
ATOM 824 C CA . ALA A 1 103 ? -5.725 8.033 -9.443 1.00 97.81 103 ALA A CA 1
ATOM 825 C C . ALA A 1 103 ? -6.676 8.098 -10.650 1.00 97.81 103 ALA A C 1
ATOM 827 O O . ALA A 1 103 ? -7.342 9.112 -10.836 1.00 97.81 103 ALA A O 1
ATOM 828 N N . GLU A 1 104 ? -6.767 7.032 -11.446 1.00 97.44 104 GLU A N 1
ATOM 829 C CA . GLU A 1 104 ? -7.527 7.035 -12.702 1.00 97.44 104 GLU A CA 1
ATOM 830 C C . GLU A 1 104 ? -8.994 6.616 -12.534 1.00 97.44 104 GLU A C 1
ATOM 832 O O . GLU A 1 104 ? -9.874 7.191 -13.170 1.00 97.44 104 GLU A O 1
ATOM 837 N N . GLU A 1 105 ? -9.289 5.624 -11.690 1.00 97.69 105 GLU A N 1
ATOM 838 C CA . GLU A 1 105 ? -10.637 5.046 -11.603 1.00 97.69 105 GLU A CA 1
ATOM 839 C C . GLU A 1 105 ? -11.425 5.567 -10.396 1.00 97.69 105 GLU A C 1
ATOM 841 O O . GLU A 1 105 ? -12.640 5.752 -10.482 1.00 97.69 105 GLU A O 1
ATOM 846 N N . ILE A 1 106 ? -10.761 5.796 -9.256 1.00 98.00 106 ILE A N 1
ATOM 847 C CA . ILE A 1 106 ? -11.443 6.075 -7.982 1.00 98.00 106 ILE A CA 1
ATOM 848 C C . ILE A 1 106 ? -11.526 7.574 -7.705 1.00 98.00 106 ILE A C 1
ATOM 850 O O . ILE A 1 106 ? -12.624 8.088 -7.504 1.00 98.00 106 ILE A O 1
ATOM 854 N N . ALA A 1 107 ? -10.398 8.284 -7.698 1.00 97.81 107 ALA A N 1
ATOM 855 C CA . ALA A 1 107 ? -10.316 9.705 -7.370 1.00 97.81 107 ALA A CA 1
ATOM 856 C C . ALA A 1 107 ? -11.261 10.609 -8.198 1.00 97.81 107 ALA A C 1
ATOM 858 O O . ALA A 1 107 ? -11.949 11.440 -7.593 1.00 97.81 107 ALA A O 1
ATOM 859 N N . PRO A 1 108 ? -11.389 10.451 -9.532 1.00 97.56 108 PRO A N 1
ATOM 860 C CA . PRO A 1 108 ? -12.316 11.269 -10.318 1.00 97.56 108 PRO A CA 1
ATOM 861 C C . PRO A 1 108 ? -13.789 10.862 -10.147 1.00 97.56 108 PRO A C 1
ATOM 863 O O . PRO A 1 108 ? -14.684 11.627 -10.504 1.00 97.56 108 PRO A O 1
ATOM 866 N N . ASN A 1 109 ? -14.082 9.685 -9.586 1.00 97.38 109 ASN A N 1
ATOM 867 C CA . ASN A 1 109 ? -15.440 9.161 -9.478 1.00 97.38 109 ASN A CA 1
ATOM 868 C C . ASN A 1 109 ? -16.029 9.387 -8.075 1.00 97.38 109 ASN A C 1
ATOM 870 O O . ASN A 1 109 ? -15.725 8.678 -7.114 1.00 97.38 109 ASN A O 1
ATOM 874 N N . ALA A 1 110 ? -16.943 10.354 -7.953 1.00 96.69 110 ALA A N 1
ATOM 875 C CA . ALA A 1 110 ? -17.587 10.687 -6.681 1.00 96.69 110 ALA A CA 1
ATOM 876 C C . ALA A 1 110 ? -18.333 9.506 -6.026 1.00 96.69 110 ALA A C 1
ATOM 878 O O . ALA A 1 110 ? -18.292 9.377 -4.805 1.00 96.69 110 ALA A O 1
ATOM 879 N N . GLN A 1 111 ? -18.961 8.621 -6.809 1.00 95.75 111 GLN A N 1
ATOM 880 C CA . GLN A 1 111 ? -19.693 7.462 -6.278 1.00 95.75 111 GLN A CA 1
ATOM 881 C C . GLN A 1 111 ? -18.754 6.384 -5.725 1.00 95.75 111 GLN A C 1
ATOM 883 O O . GLN A 1 111 ? -19.098 5.695 -4.764 1.00 95.75 111 GLN A O 1
ATOM 888 N N . LEU A 1 112 ? -17.570 6.223 -6.323 1.00 97.31 112 LEU A N 1
ATOM 889 C CA . LEU A 1 112 ? -16.543 5.325 -5.796 1.00 97.31 112 LEU A CA 1
ATOM 890 C C . LEU A 1 112 ? -15.904 5.913 -4.540 1.00 97.31 112 LEU A C 1
ATOM 892 O O . LEU A 1 112 ? -15.829 5.222 -3.526 1.00 97.31 112 LEU A O 1
ATOM 896 N N . ARG A 1 113 ? -15.534 7.200 -4.553 1.00 97.25 113 ARG A N 1
ATOM 897 C CA . ARG A 1 113 ? -14.995 7.876 -3.360 1.00 97.25 113 ARG A CA 1
ATOM 898 C C . ARG A 1 113 ? -15.945 7.818 -2.169 1.00 97.25 113 ARG A C 1
ATOM 900 O O . ARG A 1 113 ? -15.503 7.539 -1.061 1.00 97.25 113 ARG A O 1
ATOM 907 N N . ALA A 1 114 ? -17.244 8.014 -2.397 1.00 96.69 114 ALA A N 1
ATOM 908 C CA . ALA A 1 114 ? -18.259 7.961 -1.346 1.00 96.69 114 ALA A CA 1
ATOM 909 C C . ALA A 1 114 ? -18.375 6.585 -0.663 1.00 96.69 114 ALA A C 1
ATOM 911 O O . ALA A 1 114 ? -18.949 6.493 0.416 1.00 96.69 114 ALA A O 1
ATOM 912 N N . ARG A 1 115 ? -17.837 5.519 -1.269 1.00 97.25 115 ARG A N 1
ATOM 913 C CA . ARG A 1 115 ? -17.870 4.148 -0.737 1.00 97.25 115 ARG A CA 1
ATOM 914 C C . ARG A 1 115 ? -16.495 3.615 -0.342 1.00 97.25 115 ARG A C 1
ATOM 916 O O . ARG A 1 115 ? -16.394 2.485 0.135 1.00 97.25 115 ARG A O 1
ATOM 923 N N . LEU A 1 116 ? -15.436 4.389 -0.545 1.00 98.31 116 LEU A N 1
ATOM 924 C CA . LEU A 1 116 ? -14.091 3.972 -0.193 1.00 98.31 116 LEU A CA 1
ATOM 925 C C . LEU A 1 116 ? -13.896 4.114 1.320 1.00 98.31 116 LEU A C 1
ATOM 927 O O . LEU A 1 116 ? -13.907 5.221 1.852 1.00 98.31 116 LEU A O 1
ATOM 931 N N . ALA A 1 117 ? -13.679 3.002 2.018 1.00 98.25 117 ALA A N 1
ATOM 932 C CA . ALA A 1 117 ? -13.294 3.035 3.426 1.00 98.25 117 ALA A CA 1
ATOM 933 C C . ALA A 1 117 ? -11.819 3.443 3.571 1.00 98.25 117 ALA A C 1
ATOM 935 O O . ALA A 1 117 ? -11.498 4.305 4.381 1.00 98.25 117 ALA A O 1
ATOM 936 N N . GLY A 1 118 ? -10.934 2.915 2.727 1.00 98.38 118 GLY A N 1
ATOM 937 C CA . GLY A 1 118 ? -9.534 3.332 2.659 1.00 98.38 118 GLY A CA 1
ATOM 938 C C . GLY A 1 118 ? -8.786 2.651 1.517 1.00 98.38 118 GLY A C 1
ATOM 939 O O . GLY A 1 118 ? -9.240 1.634 0.985 1.00 98.38 118 GLY A O 1
ATOM 940 N N . ALA A 1 119 ? -7.643 3.217 1.140 1.00 98.75 119 ALA A N 1
ATOM 941 C CA . ALA A 1 119 ? -6.694 2.610 0.213 1.00 98.75 119 ALA A CA 1
ATOM 942 C C . ALA A 1 119 ? -5.356 2.365 0.927 1.00 98.75 119 ALA A C 1
ATOM 944 O O . ALA A 1 119 ? -4.766 3.306 1.445 1.00 98.75 119 ALA A O 1
ATOM 945 N N . TYR A 1 120 ? -4.881 1.120 0.944 1.00 98.81 120 TYR A N 1
ATOM 946 C CA . TYR A 1 120 ? -3.642 0.691 1.594 1.00 98.81 120 TYR A CA 1
ATOM 947 C C . TYR A 1 120 ? -2.613 0.300 0.537 1.00 98.81 120 TYR A C 1
ATOM 949 O O . TYR A 1 120 ? -2.774 -0.715 -0.143 1.00 98.81 120 TYR A O 1
ATOM 957 N N . LEU A 1 121 ? -1.565 1.105 0.394 1.00 98.75 121 LEU A N 1
ATOM 958 C CA . LEU A 1 121 ? -0.463 0.883 -0.538 1.00 98.75 121 LEU A CA 1
ATOM 959 C C . LEU A 1 121 ? 0.784 0.507 0.264 1.00 98.75 121 LEU A C 1
ATOM 961 O O . LEU A 1 121 ? 1.509 1.362 0.770 1.00 98.75 121 LEU A O 1
ATOM 965 N N . ILE A 1 122 ? 0.958 -0.799 0.434 1.00 98.56 122 ILE A N 1
ATOM 966 C CA . ILE A 1 122 ? 1.881 -1.412 1.388 1.00 98.56 122 ILE A CA 1
ATOM 967 C C . ILE A 1 122 ? 3.234 -1.674 0.724 1.00 98.56 122 ILE A C 1
ATOM 969 O O . ILE A 1 122 ? 3.285 -2.189 -0.393 1.00 98.56 122 ILE A O 1
ATOM 973 N N . GLU A 1 123 ? 4.325 -1.366 1.429 1.00 97.06 123 GLU A N 1
ATOM 974 C CA . GLU A 1 123 ? 5.704 -1.541 0.952 1.00 97.06 123 GLU A CA 1
ATOM 975 C C . GLU A 1 123 ? 5.940 -0.920 -0.436 1.00 97.06 123 GLU A C 1
ATOM 977 O O . GLU A 1 123 ? 6.480 -1.539 -1.352 1.00 97.06 123 GLU A O 1
ATOM 982 N N . THR A 1 124 ? 5.472 0.313 -0.641 1.00 95.88 124 THR A N 1
ATOM 983 C CA . THR A 1 124 ? 5.642 1.047 -1.903 1.00 95.88 124 THR A CA 1
ATOM 984 C C . THR A 1 124 ? 5.720 2.544 -1.677 1.00 95.88 124 THR A C 1
ATOM 986 O O . THR A 1 124 ? 4.969 3.124 -0.898 1.00 95.88 124 THR A O 1
ATOM 989 N N . VAL A 1 125 ? 6.643 3.176 -2.398 1.00 97.69 125 VAL A N 1
ATOM 990 C CA . VAL A 1 125 ? 6.830 4.625 -2.383 1.00 97.69 125 VAL A CA 1
ATOM 991 C C . VAL A 1 125 ? 5.732 5.288 -3.210 1.00 97.69 125 VAL A C 1
ATOM 993 O O . VAL A 1 125 ? 5.541 4.960 -4.380 1.00 97.69 125 VAL A O 1
ATOM 996 N N . VAL A 1 126 ? 5.025 6.237 -2.600 1.00 97.69 126 VAL A N 1
ATOM 997 C CA . VAL A 1 126 ? 3.962 7.024 -3.235 1.00 97.69 126 VAL A CA 1
ATOM 998 C C . VAL A 1 126 ? 4.261 8.506 -3.009 1.00 97.69 126 VAL A C 1
ATOM 1000 O O . VAL A 1 126 ? 4.574 8.864 -1.873 1.00 97.69 126 VAL A O 1
ATOM 1003 N N . PRO A 1 127 ? 4.181 9.376 -4.032 1.00 97.31 127 PRO A N 1
ATOM 1004 C CA . PRO A 1 127 ? 4.441 10.803 -3.859 1.00 97.31 127 PRO A CA 1
ATOM 1005 C C . PRO A 1 127 ? 3.482 11.446 -2.852 1.00 97.31 127 PRO A C 1
ATOM 1007 O O . PRO A 1 127 ? 2.277 11.193 -2.881 1.00 97.31 127 PRO A O 1
ATOM 1010 N N . ALA A 1 128 ? 4.009 12.309 -1.983 1.00 96.69 128 ALA A N 1
ATOM 1011 C CA . ALA A 1 128 ? 3.206 13.184 -1.126 1.00 96.69 128 ALA A CA 1
ATOM 1012 C C . ALA A 1 128 ? 2.757 14.461 -1.847 1.00 96.69 128 ALA A C 1
ATOM 1014 O O . ALA A 1 128 ? 1.846 15.149 -1.389 1.00 96.69 128 ALA A O 1
ATOM 1015 N N . THR A 1 129 ? 3.377 14.774 -2.982 1.00 93.44 129 THR A N 1
ATOM 1016 C CA . THR A 1 129 ? 2.998 15.894 -3.839 1.00 93.44 129 THR A CA 1
ATOM 1017 C C . THR A 1 129 ? 1.743 15.521 -4.631 1.00 93.44 129 THR A C 1
ATOM 1019 O O . THR A 1 129 ? 1.774 14.590 -5.429 1.00 93.44 129 THR A O 1
ATOM 1022 N N . HIS A 1 130 ? 0.639 16.240 -4.409 1.00 90.75 130 HIS A N 1
ATOM 1023 C CA . HIS A 1 130 ? -0.656 16.028 -5.084 1.00 90.75 130 HIS A CA 1
ATOM 1024 C C . HIS A 1 130 ? -1.176 14.574 -5.040 1.00 90.75 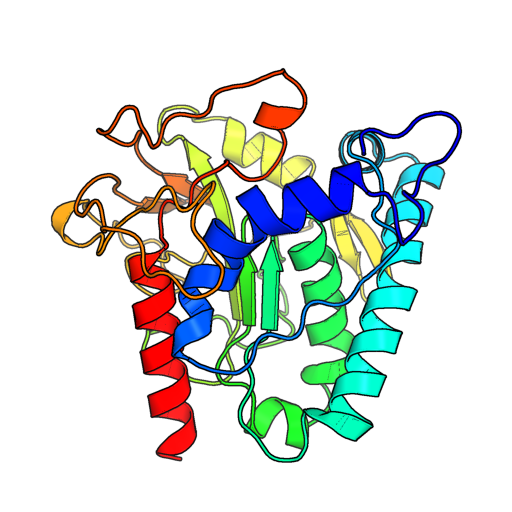130 HIS A C 1
ATOM 1026 O O . HIS A 1 130 ? -1.423 13.972 -6.088 1.00 90.75 130 HIS A O 1
ATOM 1032 N N . PRO A 1 131 ? -1.373 13.987 -3.846 1.00 94.12 131 PRO A N 1
ATOM 1033 C CA . PRO A 1 131 ? -1.844 12.615 -3.744 1.00 94.12 131 PRO A CA 1
ATOM 1034 C C . PRO A 1 131 ? -3.269 12.493 -4.303 1.00 94.12 131 PRO A C 1
ATOM 1036 O O . PRO A 1 131 ? -4.107 13.376 -4.119 1.00 94.12 131 PRO A O 1
ATOM 1039 N N . ALA A 1 132 ? -3.558 11.369 -4.962 1.00 95.50 132 ALA A N 1
ATOM 1040 C CA . ALA A 1 132 ? -4.853 11.120 -5.605 1.00 95.50 132 ALA A CA 1
ATOM 1041 C C . ALA A 1 132 ? -6.045 11.117 -4.625 1.00 95.50 132 ALA A C 1
ATOM 1043 O O . ALA A 1 132 ? -7.184 11.377 -5.011 1.00 95.50 132 ALA A O 1
ATOM 1044 N N . LEU A 1 133 ? -5.784 10.815 -3.353 1.00 98.06 133 LEU A N 1
ATOM 1045 C CA . LEU A 1 133 ? -6.732 10.894 -2.247 1.00 98.06 133 LEU A CA 1
ATOM 1046 C C . LEU A 1 133 ? -6.050 11.580 -1.056 1.00 98.06 133 LEU A C 1
ATOM 1048 O O . LEU A 1 133 ? -4.820 11.521 -0.957 1.00 98.06 133 LEU A O 1
ATOM 1052 N N . PRO A 1 134 ? -6.815 12.178 -0.124 1.00 97.94 134 PRO A N 1
ATOM 1053 C CA . PRO A 1 134 ? -6.253 12.703 1.115 1.00 97.94 134 PRO A CA 1
ATOM 1054 C C . PRO A 1 134 ? -5.453 11.619 1.854 1.00 97.94 134 PRO A C 1
ATOM 1056 O O . PRO A 1 134 ? -5.955 10.499 1.986 1.00 97.94 134 PRO A O 1
ATOM 1059 N N . PRO A 1 135 ? -4.231 11.901 2.334 1.00 98.44 135 PRO A N 1
ATOM 1060 C CA . PRO A 1 135 ? -3.517 10.985 3.215 1.00 98.44 135 PRO A CA 1
ATOM 1061 C C . PRO A 1 135 ? -4.310 10.747 4.499 1.00 98.44 135 PRO A C 1
ATOM 1063 O O . PRO A 1 135 ? -4.938 11.666 5.021 1.00 98.44 135 PRO A O 1
ATOM 1066 N N . CYS A 1 136 ? -4.292 9.522 5.013 1.00 98.50 136 CYS A N 1
ATOM 1067 C CA . CYS A 1 136 ? -5.035 9.186 6.223 1.00 98.50 136 CYS A CA 1
ATOM 1068 C C . CYS A 1 136 ? -4.445 9.877 7.460 1.00 98.50 136 CYS A C 1
ATOM 1070 O O . CYS A 1 136 ? -3.325 9.561 7.855 1.00 98.50 136 CYS A O 1
ATOM 1072 N N . ALA A 1 137 ? -5.202 10.761 8.114 1.00 97.88 137 ALA A N 1
ATOM 1073 C CA . ALA A 1 137 ? -4.720 11.517 9.273 1.00 97.88 137 ALA A CA 1
ATOM 1074 C C . ALA A 1 137 ? -4.983 10.807 10.612 1.00 97.88 137 ALA A C 1
ATOM 1076 O O . ALA A 1 137 ? -4.250 11.012 11.576 1.00 97.88 137 ALA A O 1
ATOM 1077 N N . GLN A 1 138 ? -6.016 9.962 10.679 1.00 96.81 138 GLN A N 1
ATOM 1078 C CA . GLN A 1 138 ? -6.381 9.189 11.874 1.00 96.81 138 GLN A CA 1
ATOM 1079 C C . GLN A 1 138 ? -7.172 7.916 11.522 1.00 96.81 138 GLN A C 1
ATOM 1081 O O . GLN A 1 138 ? -7.639 7.756 10.392 1.00 96.81 138 GLN A O 1
ATOM 1086 N N . ARG A 1 139 ? -7.321 6.988 12.482 1.00 94.44 139 ARG A N 1
ATOM 1087 C CA . ARG A 1 139 ? -7.938 5.656 12.278 1.00 94.44 139 ARG A CA 1
ATOM 1088 C C . ARG A 1 139 ? -9.430 5.695 11.945 1.00 94.44 139 ARG A C 1
ATOM 1090 O O . ARG A 1 139 ? -9.920 4.821 11.238 1.00 94.44 139 ARG A O 1
ATOM 1097 N N . ASP A 1 140 ? -10.166 6.669 12.467 1.00 92.88 140 ASP A N 1
ATOM 1098 C CA . ASP A 1 140 ? -11.616 6.810 12.294 1.00 92.88 140 ASP A CA 1
ATOM 1099 C C . ASP A 1 140 ? -11.992 7.749 11.136 1.00 92.88 140 ASP A C 1
ATOM 1101 O O . ASP A 1 140 ? -13.087 8.310 11.093 1.00 92.88 140 ASP A O 1
ATOM 1105 N N . GLU A 1 141 ? -11.101 7.870 10.154 1.00 95.31 141 GLU A N 1
ATOM 1106 C CA . GLU A 1 141 ? -11.309 8.623 8.925 1.00 95.31 141 GLU A CA 1
ATOM 1107 C C . GLU A 1 141 ? -11.451 7.679 7.723 1.00 95.31 141 GLU A C 1
ATOM 1109 O O . GLU A 1 141 ? -10.567 6.875 7.432 1.00 95.31 141 GLU A O 1
ATOM 1114 N N . ALA A 1 142 ? -12.556 7.795 6.988 1.00 97.38 142 ALA A N 1
ATOM 1115 C CA . ALA A 1 142 ? -12.782 7.032 5.764 1.00 97.38 142 ALA A CA 1
ATOM 1116 C C . ALA A 1 142 ? -12.451 7.831 4.497 1.00 97.38 142 ALA A C 1
ATOM 1118 O O . ALA A 1 142 ? -12.636 9.051 4.464 1.00 97.38 142 ALA A O 1
ATOM 1119 N N . GLY A 1 143 ? -12.092 7.117 3.428 1.00 97.94 143 GLY A N 1
ATOM 1120 C CA . GLY A 1 143 ? -11.902 7.681 2.085 1.00 97.94 143 GLY A CA 1
ATOM 1121 C C . GLY A 1 143 ? -10.506 8.246 1.827 1.00 97.94 143 GLY A C 1
ATOM 1122 O O . GLY A 1 143 ? -10.337 9.065 0.927 1.00 97.94 143 GLY A O 1
ATOM 1123 N N . CYS A 1 144 ? -9.523 7.817 2.614 1.00 98.56 144 CYS A N 1
ATOM 1124 C CA . CYS A 1 144 ? -8.154 8.313 2.577 1.00 98.56 144 CYS A CA 1
ATOM 1125 C C . CYS A 1 144 ? -7.153 7.247 2.097 1.00 98.56 144 CYS A C 1
ATOM 1127 O O . CYS A 1 144 ? -7.482 6.064 1.943 1.00 98.56 144 CYS A O 1
ATOM 1129 N N . LEU A 1 145 ? -5.918 7.691 1.868 1.00 98.69 145 LEU A N 1
ATOM 1130 C CA . LEU A 1 145 ? -4.788 6.900 1.399 1.00 98.69 145 LEU A CA 1
ATOM 1131 C C . LEU A 1 145 ? -3.766 6.651 2.516 1.00 98.69 145 LEU A C 1
ATOM 1133 O O . LEU A 1 145 ? -3.175 7.584 3.058 1.00 98.69 145 LEU A O 1
ATOM 1137 N N . ALA A 1 146 ? -3.522 5.380 2.815 1.00 98.75 146 ALA A N 1
ATOM 1138 C CA . ALA A 1 146 ? -2.473 4.891 3.695 1.00 98.75 146 ALA A CA 1
ATOM 1139 C C . ALA A 1 146 ? -1.369 4.255 2.840 1.00 98.75 146 ALA A C 1
ATOM 1141 O O . ALA A 1 146 ? -1.511 3.128 2.370 1.00 98.75 146 ALA A O 1
ATOM 1142 N N . ALA A 1 147 ? -0.275 4.981 2.616 1.00 98.62 147 ALA A N 1
ATOM 1143 C CA . ALA A 1 147 ? 0.853 4.516 1.814 1.00 98.62 147 ALA A CA 1
ATOM 1144 C C . ALA A 1 147 ? 2.160 4.611 2.602 1.00 98.62 147 ALA A C 1
ATOM 1146 O O . ALA A 1 147 ? 2.397 5.611 3.283 1.00 98.62 147 ALA A O 1
ATOM 1147 N N . TRP A 1 148 ? 2.994 3.576 2.524 1.00 98.69 148 TRP A N 1
ATOM 1148 C CA . TRP A 1 148 ? 4.322 3.583 3.129 1.00 98.69 148 TRP A CA 1
ATOM 1149 C C . TRP A 1 148 ? 5.244 2.573 2.452 1.00 98.69 148 TRP A C 1
ATOM 1151 O O . TRP A 1 148 ? 4.809 1.542 1.938 1.00 98.69 148 TRP A O 1
ATOM 1161 N N . ALA A 1 149 ? 6.541 2.842 2.540 1.00 97.81 149 ALA A N 1
ATOM 1162 C CA . ALA A 1 149 ? 7.580 1.845 2.346 1.00 97.81 149 ALA A CA 1
ATOM 1163 C C . ALA A 1 149 ? 8.449 1.794 3.600 1.00 97.81 149 ALA A C 1
ATOM 1165 O O . ALA A 1 149 ? 8.786 2.844 4.159 1.00 97.81 149 ALA A O 1
ATOM 1166 N N . SER A 1 150 ? 8.769 0.587 4.064 1.00 96.94 150 SER A N 1
ATOM 1167 C CA . SER A 1 150 ? 9.498 0.400 5.311 1.00 96.94 150 SER A CA 1
ATOM 1168 C C . SER A 1 150 ? 10.970 0.070 5.092 1.00 96.94 150 SER A C 1
ATOM 1170 O O . SER A 1 150 ? 11.368 -0.538 4.098 1.00 96.94 150 SER A O 1
ATOM 1172 N N . VAL A 1 151 ? 11.804 0.487 6.042 1.00 96.25 151 VAL A N 1
ATOM 1173 C CA . VAL A 1 151 ? 13.210 0.080 6.127 1.00 96.25 151 VAL A CA 1
ATOM 1174 C C . VAL A 1 151 ? 13.585 -0.181 7.588 1.00 96.25 151 VAL A C 1
ATOM 1176 O O . VAL A 1 151 ? 13.053 0.488 8.484 1.00 96.25 151 VAL A O 1
ATOM 1179 N N . PRO A 1 152 ? 14.525 -1.101 7.867 1.00 95.62 152 PRO A N 1
ATOM 1180 C CA . PRO A 1 152 ? 15.013 -1.305 9.224 1.00 95.62 152 PRO A CA 1
ATOM 1181 C C . PRO A 1 152 ? 15.611 -0.020 9.809 1.00 95.62 152 PRO A C 1
ATOM 1183 O O . PRO A 1 152 ? 16.394 0.670 9.151 1.00 95.62 152 PRO A O 1
ATOM 1186 N N . SER A 1 153 ? 15.285 0.292 11.065 1.00 95.25 153 SER A N 1
ATOM 1187 C CA . SER A 1 153 ? 15.824 1.469 11.767 1.00 95.25 153 SER A CA 1
ATOM 1188 C C . SER A 1 153 ? 17.352 1.435 11.902 1.00 95.25 153 SER A C 1
ATOM 1190 O O . SER A 1 153 ? 17.975 2.482 12.027 1.00 95.25 153 SER A O 1
ATOM 1192 N N . SER A 1 154 ? 17.968 0.249 11.852 1.00 93.31 154 SER A N 1
ATOM 1193 C CA . SER A 1 154 ? 19.426 0.082 11.872 1.00 93.31 154 SER A CA 1
ATOM 1194 C C . SER A 1 154 ? 20.115 0.480 10.560 1.00 93.31 154 SER A C 1
ATOM 1196 O O . SER A 1 154 ? 21.322 0.701 10.555 1.00 93.31 154 SER A O 1
ATOM 1198 N N . GLU A 1 155 ? 19.383 0.573 9.444 1.00 92.62 155 GLU A N 1
ATOM 1199 C CA . GLU A 1 155 ? 19.937 0.847 8.112 1.00 92.62 155 GLU A CA 1
ATOM 1200 C C . GLU A 1 155 ? 19.705 2.310 7.700 1.00 92.62 155 GLU A C 1
ATOM 1202 O O . GLU A 1 155 ? 18.798 2.644 6.930 1.00 92.62 155 GLU A O 1
ATOM 1207 N N . LEU A 1 156 ? 20.543 3.211 8.216 1.00 87.44 156 LEU A N 1
ATOM 1208 C CA . LEU A 1 156 ? 20.357 4.664 8.098 1.00 87.44 156 LEU A CA 1
ATOM 1209 C C . LEU A 1 156 ? 20.225 5.154 6.644 1.00 87.44 156 LEU A C 1
ATOM 1211 O O . LEU A 1 156 ? 19.318 5.933 6.341 1.00 87.44 156 LEU A O 1
ATOM 1215 N N . ASP A 1 157 ? 21.043 4.646 5.723 1.00 93.38 157 ASP A N 1
ATOM 1216 C CA . ASP A 1 157 ? 21.051 5.115 4.329 1.00 93.38 157 ASP A CA 1
ATOM 1217 C C . ASP A 1 157 ? 20.032 4.417 3.421 1.00 93.38 157 ASP A C 1
ATOM 1219 O O . ASP A 1 157 ? 19.711 4.927 2.344 1.00 93.38 157 ASP A O 1
ATOM 1223 N N . ARG A 1 158 ? 19.457 3.288 3.854 1.00 93.62 158 ARG A N 1
ATOM 1224 C CA . ARG A 1 158 ? 18.549 2.491 3.016 1.00 93.62 158 ARG A CA 1
ATOM 1225 C C . ARG A 1 158 ? 17.306 3.261 2.591 1.00 93.62 158 ARG A C 1
ATOM 1227 O O . ARG A 1 158 ? 16.889 3.133 1.445 1.00 93.62 158 ARG A O 1
ATOM 1234 N N . GLY A 1 159 ? 16.765 4.108 3.468 1.00 95.19 159 GLY A N 1
ATOM 1235 C CA . GLY A 1 159 ? 15.641 4.986 3.133 1.00 95.19 159 GLY A CA 1
ATOM 1236 C C . GLY A 1 159 ? 15.971 5.972 2.006 1.00 95.19 159 GLY A C 1
ATOM 1237 O O . GLY A 1 159 ? 15.201 6.107 1.062 1.00 95.19 159 GLY A O 1
ATOM 1238 N N . LYS A 1 160 ? 17.156 6.599 2.033 1.00 94.75 160 LYS A N 1
ATOM 1239 C CA . LYS A 1 160 ? 17.586 7.534 0.977 1.00 94.75 160 LYS A CA 1
ATOM 1240 C C . LYS A 1 160 ? 17.774 6.820 -0.361 1.00 94.75 160 LYS A C 1
ATOM 1242 O O . LYS A 1 160 ? 17.330 7.318 -1.390 1.00 94.75 160 LYS A O 1
ATOM 1247 N N . ILE A 1 161 ? 18.401 5.642 -0.340 1.00 94.44 161 ILE A N 1
ATOM 1248 C CA . ILE A 1 161 ? 18.613 4.816 -1.539 1.00 94.44 161 ILE A CA 1
ATOM 1249 C C . ILE A 1 161 ? 17.273 4.364 -2.129 1.00 94.44 161 ILE A C 1
ATOM 1251 O O . ILE A 1 161 ? 17.100 4.400 -3.347 1.00 94.44 161 ILE A O 1
ATOM 1255 N N . LEU A 1 162 ? 16.332 3.957 -1.272 1.00 94.75 162 LEU A N 1
ATOM 1256 C CA . LEU A 1 162 ? 14.984 3.565 -1.669 1.00 94.75 162 LEU A CA 1
ATOM 1257 C C . LEU A 1 162 ? 14.278 4.705 -2.412 1.00 94.75 162 LEU A C 1
ATOM 1259 O O . LEU A 1 162 ? 13.808 4.496 -3.527 1.00 94.75 162 LEU A O 1
ATOM 1263 N N . LEU A 1 163 ? 14.256 5.909 -1.832 1.00 96.19 163 LEU A N 1
ATOM 1264 C CA . LEU A 1 163 ? 13.604 7.071 -2.441 1.00 96.19 163 LEU A CA 1
ATOM 1265 C C . LEU A 1 163 ? 14.277 7.504 -3.748 1.00 96.19 163 LEU A C 1
ATOM 1267 O O . LEU A 1 163 ? 13.588 7.733 -4.736 1.00 96.19 163 LEU A O 1
ATOM 1271 N N . ALA A 1 164 ? 15.613 7.539 -3.798 1.00 94.06 164 ALA A N 1
ATOM 1272 C CA . ALA A 1 164 ? 16.361 7.947 -4.991 1.00 94.06 164 ALA A CA 1
ATOM 1273 C C . ALA A 1 164 ? 16.136 7.030 -6.210 1.00 94.06 164 ALA A C 1
ATOM 1275 O O . ALA A 1 164 ? 16.353 7.439 -7.350 1.00 94.06 164 ALA A O 1
ATOM 1276 N N . ARG A 1 165 ? 15.730 5.776 -5.975 1.00 91.94 165 ARG A N 1
ATOM 1277 C CA . ARG A 1 165 ? 15.465 4.771 -7.017 1.00 91.94 165 ARG A CA 1
ATOM 1278 C C . ARG A 1 165 ? 13.976 4.510 -7.236 1.00 91.94 165 ARG A C 1
ATOM 1280 O O . ARG A 1 165 ? 13.635 3.680 -8.080 1.00 91.94 165 ARG A O 1
ATOM 1287 N N . ALA A 1 166 ? 13.103 5.160 -6.470 1.00 93.94 166 ALA A N 1
ATOM 1288 C CA . ALA A 1 166 ? 11.673 4.930 -6.542 1.00 93.94 166 ALA A CA 1
ATOM 1289 C C . ALA A 1 166 ? 11.128 5.385 -7.899 1.00 93.94 166 ALA A C 1
ATOM 1291 O O . ALA A 1 166 ? 11.375 6.507 -8.337 1.00 93.94 166 ALA A O 1
ATOM 1292 N N . LEU A 1 167 ? 10.366 4.498 -8.539 1.00 94.19 167 LEU A N 1
ATOM 1293 C CA . LEU A 1 167 ? 9.615 4.799 -9.750 1.00 94.19 167 LEU A CA 1
ATOM 1294 C C . LEU A 1 167 ? 8.133 4.916 -9.409 1.00 94.19 167 LEU A C 1
ATOM 1296 O O . LEU A 1 167 ? 7.555 3.968 -8.872 1.00 94.19 167 LEU A O 1
ATOM 1300 N N . VAL A 1 168 ? 7.539 6.050 -9.764 1.00 95.88 168 VAL A N 1
ATOM 1301 C CA . VAL A 1 168 ? 6.146 6.420 -9.502 1.00 95.88 168 VAL A CA 1
ATOM 1302 C C . VAL A 1 168 ? 5.433 6.737 -10.814 1.00 95.88 168 VAL A C 1
ATOM 1304 O O . VAL A 1 168 ? 6.078 7.000 -11.827 1.00 95.88 168 VAL A O 1
ATOM 1307 N N . TRP A 1 169 ? 4.103 6.683 -10.803 1.00 95.44 169 TRP A N 1
ATOM 1308 C CA . TRP A 1 169 ? 3.300 7.051 -11.966 1.00 95.44 169 TRP A CA 1
ATOM 1309 C C . TRP A 1 169 ? 3.248 8.563 -12.144 1.00 95.44 169 TRP A C 1
ATOM 1311 O O . TRP A 1 169 ? 2.973 9.281 -11.183 1.00 95.44 169 TRP A O 1
ATOM 1321 N N . ASP A 1 170 ? 3.448 9.029 -13.372 1.00 93.94 170 ASP A N 1
ATOM 1322 C CA . ASP A 1 170 ? 3.084 10.385 -13.773 1.00 93.94 170 ASP A CA 1
ATOM 1323 C C . ASP A 1 170 ? 1.658 10.454 -14.352 1.00 93.94 170 ASP A C 1
ATOM 1325 O O . ASP A 1 170 ? 0.942 9.453 -14.451 1.00 93.94 170 ASP A O 1
ATOM 1329 N N . ALA A 1 171 ? 1.233 11.659 -14.743 1.00 89.88 171 ALA A N 1
ATOM 1330 C CA . ALA A 1 171 ? -0.098 11.904 -15.296 1.00 89.88 171 ALA A CA 1
ATOM 1331 C C . ALA A 1 171 ? -0.327 11.268 -16.682 1.00 89.88 171 ALA A C 1
ATOM 1333 O O . ALA A 1 171 ? -1.475 11.054 -17.067 1.00 89.88 171 ALA A O 1
ATOM 1334 N N . SER A 1 172 ? 0.737 10.967 -17.433 1.00 90.62 172 SER A N 1
ATOM 1335 C CA . SER A 1 172 ? 0.663 10.239 -18.708 1.00 90.62 172 SER A CA 1
ATOM 1336 C C . SER A 1 172 ? 0.590 8.722 -18.526 1.00 90.62 172 SER A C 1
ATOM 1338 O O . SER A 1 172 ? 0.340 7.995 -19.489 1.00 90.62 172 SER A O 1
ATOM 1340 N N . GLY A 1 173 ? 0.757 8.231 -17.297 1.00 89.00 173 GLY A N 1
ATOM 1341 C CA . GLY A 1 173 ? 0.771 6.807 -17.007 1.00 89.00 173 GLY A CA 1
ATOM 1342 C C . GLY A 1 173 ? 2.107 6.148 -17.338 1.00 89.00 173 GLY A C 1
ATOM 1343 O O . GLY A 1 173 ? 2.124 4.948 -17.633 1.00 89.00 173 GLY A O 1
ATOM 1344 N N . ASP A 1 174 ? 3.197 6.913 -17.265 1.00 92.50 174 ASP A N 1
ATOM 1345 C CA . ASP A 1 174 ? 4.575 6.442 -17.334 1.00 92.50 174 ASP A CA 1
ATOM 1346 C C . ASP A 1 174 ? 5.206 6.325 -15.947 1.00 92.50 174 ASP A C 1
ATOM 1348 O O . ASP A 1 174 ? 4.751 6.920 -14.971 1.00 92.50 174 ASP A O 1
ATOM 1352 N N . LEU A 1 175 ? 6.253 5.498 -15.859 1.00 92.88 175 LEU A N 1
ATOM 1353 C CA . LEU A 1 175 ? 7.035 5.319 -14.640 1.00 92.88 175 LEU A CA 1
ATOM 1354 C C . LEU A 1 175 ? 8.260 6.229 -14.670 1.00 92.88 175 LEU A C 1
ATOM 1356 O O . LEU A 1 175 ? 9.233 5.970 -15.391 1.00 92.88 175 LEU A O 1
ATOM 1360 N N . VAL A 1 176 ? 8.211 7.258 -13.834 1.00 94.38 176 VAL A N 1
ATOM 1361 C CA . VAL A 1 176 ? 9.250 8.277 -13.679 1.00 94.38 176 VAL A CA 1
ATOM 1362 C C . VAL A 1 176 ? 9.865 8.200 -12.291 1.00 94.38 176 VAL A C 1
ATOM 1364 O O . VAL A 1 176 ? 9.283 7.625 -11.370 1.00 94.38 176 VAL A O 1
ATOM 1367 N N . ASN A 1 177 ? 11.063 8.754 -12.130 1.00 95.06 177 ASN A N 1
ATOM 1368 C CA . ASN A 1 177 ? 11.676 8.850 -10.812 1.00 95.06 177 ASN A CA 1
ATOM 1369 C C . ASN A 1 177 ? 10.813 9.732 -9.904 1.00 95.06 177 ASN A C 1
ATOM 1371 O O . ASN A 1 177 ? 10.261 10.733 -10.359 1.00 95.06 177 ASN A O 1
ATOM 1375 N N . LEU A 1 178 ? 10.718 9.361 -8.626 1.00 96.31 178 LEU A N 1
ATOM 1376 C CA . LEU A 1 178 ? 10.096 10.213 -7.619 1.00 96.31 178 LEU A CA 1
ATOM 1377 C C . LEU A 1 178 ? 10.771 11.592 -7.619 1.00 96.31 178 LEU A C 1
ATOM 1379 O O . LEU A 1 178 ? 11.992 11.688 -7.491 1.00 96.31 178 LEU A O 1
ATOM 1383 N N . ASP A 1 179 ? 9.950 12.635 -7.694 1.00 94.12 179 ASP A N 1
ATOM 1384 C CA . ASP A 1 179 ? 10.345 14.015 -7.442 1.00 94.12 179 ASP A CA 1
ATOM 1385 C C . ASP A 1 179 ? 9.606 14.538 -6.201 1.00 94.12 179 ASP A C 1
ATOM 1387 O O . ASP A 1 179 ? 8.379 14.441 -6.094 1.00 94.12 179 ASP A O 1
ATOM 1391 N N . GLY A 1 180 ? 10.361 15.060 -5.234 1.00 94.94 180 GLY A N 1
ATOM 1392 C CA . GLY A 1 180 ? 9.837 15.525 -3.951 1.00 94.94 180 GLY A CA 1
ATOM 1393 C C . GLY A 1 180 ? 9.609 14.431 -2.888 1.00 94.94 180 GLY A C 1
ATOM 1394 O O . GLY A 1 180 ? 10.154 13.327 -2.975 1.00 94.94 180 GLY A O 1
ATOM 1395 N N . PRO A 1 181 ? 8.862 14.756 -1.814 1.00 96.69 181 PRO A N 1
ATOM 1396 C CA . PRO A 1 181 ? 8.674 13.863 -0.675 1.00 96.69 181 PRO A CA 1
ATOM 1397 C C . PRO A 1 181 ? 7.735 12.691 -0.985 1.00 96.69 181 PRO A C 1
ATOM 1399 O O . PRO A 1 181 ? 6.801 12.803 -1.782 1.00 96.69 181 PRO A O 1
ATOM 1402 N N . ALA A 1 182 ? 7.941 11.577 -0.283 1.00 97.94 182 ALA A N 1
ATOM 1403 C CA . ALA A 1 182 ? 7.037 10.431 -0.284 1.00 97.94 182 ALA A CA 1
ATOM 1404 C C . ALA A 1 182 ? 6.065 10.472 0.906 1.00 97.94 182 ALA A C 1
ATOM 1406 O O . ALA A 1 182 ? 6.400 10.979 1.979 1.00 97.94 182 ALA A O 1
ATOM 1407 N N . LEU A 1 183 ? 4.869 9.907 0.726 1.00 98.00 183 LEU A N 1
ATOM 1408 C CA . LEU A 1 183 ? 3.939 9.647 1.819 1.00 98.00 183 LEU A CA 1
ATOM 1409 C C . LEU A 1 183 ? 4.507 8.579 2.748 1.00 98.00 183 LEU A C 1
ATOM 1411 O O . LEU A 1 183 ? 5.015 7.551 2.299 1.00 98.00 183 LEU A O 1
ATOM 1415 N N . CYS A 1 184 ? 4.336 8.802 4.047 1.00 98.69 184 CYS A N 1
ATOM 1416 C CA . CYS A 1 184 ? 4.619 7.803 5.058 1.00 98.69 184 CYS A CA 1
ATOM 1417 C C . CYS A 1 184 ? 3.452 7.701 6.038 1.00 98.69 184 CYS A C 1
ATOM 1419 O O . CYS A 1 184 ? 3.181 8.604 6.825 1.00 98.69 184 CYS A O 1
ATOM 1421 N N . PHE A 1 185 ? 2.731 6.592 5.956 1.00 98.88 185 PHE A N 1
ATOM 1422 C CA . PHE A 1 185 ? 1.720 6.185 6.917 1.00 98.88 185 PHE A CA 1
ATOM 1423 C C . PHE A 1 185 ? 2.345 5.257 7.962 1.00 98.88 185 PHE A C 1
ATOM 1425 O O . PHE A 1 185 ? 3.029 4.300 7.609 1.00 98.88 185 PHE A O 1
ATOM 1432 N N . ASN A 1 186 ? 2.086 5.512 9.243 1.00 98.81 186 ASN A N 1
ATOM 1433 C CA . ASN A 1 186 ? 2.524 4.661 10.343 1.00 98.81 186 ASN A CA 1
ATOM 1434 C C . ASN A 1 186 ? 1.381 3.713 10.755 1.00 98.81 186 ASN A C 1
ATOM 1436 O O . ASN A 1 186 ? 0.432 4.171 11.401 1.00 98.81 186 ASN A O 1
ATOM 1440 N N . PRO A 1 187 ? 1.445 2.399 10.453 1.00 98.75 187 PRO A N 1
ATOM 1441 C CA . PRO A 1 187 ? 0.344 1.476 10.738 1.00 98.75 187 PRO A CA 1
ATOM 1442 C C . PRO A 1 187 ? 0.032 1.324 12.230 1.00 98.75 187 PRO A C 1
ATOM 1444 O O . PRO A 1 187 ? -1.122 1.095 12.589 1.00 98.75 187 PRO A O 1
ATOM 1447 N N . ILE A 1 188 ? 1.026 1.504 13.111 1.00 98.81 188 ILE A N 1
ATOM 1448 C CA . ILE A 1 188 ? 0.827 1.431 14.568 1.00 98.81 188 ILE A CA 1
ATOM 1449 C C . ILE A 1 188 ? -0.032 2.605 15.052 1.00 98.81 188 ILE A C 1
ATOM 1451 O O . ILE A 1 188 ? -0.882 2.443 15.929 1.00 98.81 188 ILE A O 1
ATOM 1455 N N . LEU A 1 189 ? 0.140 3.790 14.468 1.00 98.69 189 LEU A N 1
ATOM 1456 C CA . LEU A 1 189 ? -0.662 4.967 14.817 1.00 98.69 189 LEU A CA 1
ATOM 1457 C C . LEU A 1 189 ? -1.965 5.027 14.015 1.00 98.69 189 LEU A C 1
ATOM 1459 O O . LEU A 1 189 ? -2.971 5.519 14.519 1.00 98.69 189 LEU A O 1
ATOM 1463 N N . GLY A 1 190 ? -1.975 4.452 12.813 1.00 98.56 190 GLY A N 1
ATOM 1464 C CA . GLY A 1 190 ? -3.084 4.558 11.871 1.00 98.56 190 GLY A CA 1
ATOM 1465 C C . GLY A 1 190 ? -3.199 5.956 11.258 1.00 98.56 190 GLY A C 1
ATOM 1466 O O . GLY A 1 190 ? -4.308 6.443 11.026 1.00 98.56 190 GLY A O 1
ATOM 1467 N N . ALA A 1 191 ? -2.055 6.613 11.049 1.00 98.62 191 ALA A N 1
ATOM 1468 C CA . ALA A 1 191 ? -1.962 7.999 10.607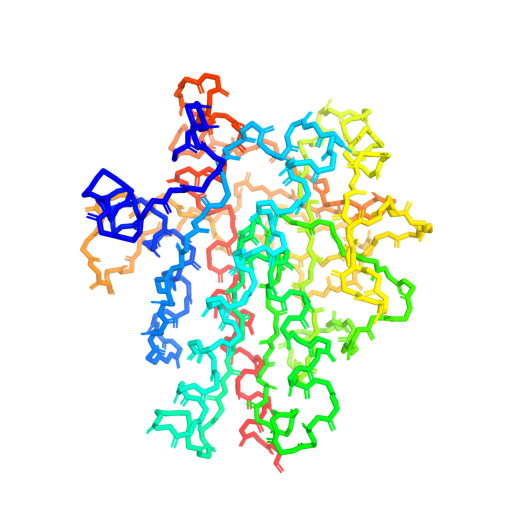 1.00 98.62 191 ALA A CA 1
ATOM 1469 C C . ALA A 1 191 ? -0.686 8.263 9.791 1.00 98.62 191 ALA A C 1
ATOM 1471 O O . ALA A 1 191 ? 0.356 7.649 10.029 1.00 98.62 191 ALA A O 1
ATOM 1472 N N . THR A 1 192 ? -0.757 9.217 8.865 1.00 98.50 192 THR A N 1
ATOM 1473 C CA . THR A 1 192 ? 0.392 9.866 8.225 1.00 98.50 192 THR A CA 1
ATOM 1474 C C . THR A 1 192 ? 0.943 10.922 9.176 1.00 98.50 192 THR A C 1
ATOM 1476 O O . THR A 1 192 ? 0.397 12.016 9.291 1.00 98.50 192 THR A O 1
ATOM 1479 N N . THR A 1 193 ? 1.984 10.554 9.920 1.00 98.19 193 THR A N 1
ATOM 1480 C CA . THR A 1 193 ? 2.6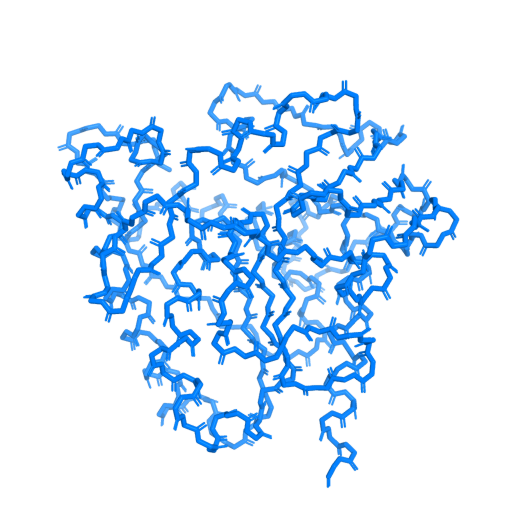00 11.385 10.959 1.00 98.19 193 THR A CA 1
ATOM 1481 C C . THR A 1 193 ? 4.029 10.929 11.244 1.00 98.19 193 THR A C 1
ATOM 1483 O O . THR A 1 193 ? 4.322 9.733 11.164 1.00 98.19 193 THR A O 1
ATOM 1486 N N . ASP A 1 194 ? 4.882 11.873 11.636 1.00 98.19 194 ASP A N 1
ATOM 1487 C CA . ASP A 1 194 ? 6.274 11.632 12.037 1.00 98.19 194 ASP A CA 1
ATOM 1488 C C . ASP A 1 194 ? 6.412 11.326 13.540 1.00 98.19 194 ASP A C 1
ATOM 1490 O O . ASP A 1 194 ? 7.519 11.117 14.043 1.00 98.19 194 ASP A O 1
ATOM 1494 N N . GLU A 1 195 ? 5.292 11.267 14.271 1.00 98.56 195 GLU A N 1
ATOM 1495 C CA . GLU A 1 195 ? 5.279 10.882 15.681 1.00 98.56 195 GLU A CA 1
ATOM 1496 C C . GLU A 1 195 ? 5.820 9.450 15.877 1.00 98.56 195 GLU A C 1
ATOM 1498 O O . GLU A 1 195 ? 5.444 8.521 15.145 1.00 98.56 195 GLU A O 1
ATOM 1503 N N . PRO A 1 196 ? 6.687 9.222 16.882 1.00 98.50 196 PRO A N 1
ATOM 1504 C CA . PRO A 1 196 ? 7.214 7.898 17.163 1.00 98.50 196 PRO A CA 1
ATOM 1505 C C . PRO A 1 196 ? 6.132 6.992 17.756 1.00 98.50 196 PRO A C 1
ATOM 1507 O O . PRO A 1 196 ? 5.481 7.318 18.750 1.00 98.50 196 PRO A O 1
ATOM 1510 N N . ALA A 1 197 ? 6.001 5.786 17.205 1.00 98.69 197 ALA A N 1
ATOM 1511 C CA . ALA A 1 197 ? 5.127 4.751 17.737 1.00 98.69 197 ALA A CA 1
ATOM 1512 C C . ALA A 1 197 ? 5.945 3.723 18.535 1.00 98.69 197 ALA A C 1
ATOM 1514 O O . ALA A 1 197 ? 6.566 2.831 17.945 1.00 98.69 197 ALA A O 1
ATOM 1515 N N . PRO A 1 198 ? 5.979 3.802 19.879 1.00 98.62 198 PRO A N 1
ATOM 1516 C CA . PRO A 1 198 ? 6.711 2.839 20.688 1.00 98.62 198 PRO A CA 1
ATOM 1517 C C . PRO A 1 198 ? 6.076 1.450 20.592 1.00 98.62 198 PRO A C 1
ATOM 1519 O O . PRO A 1 198 ? 4.855 1.311 20.518 1.00 98.62 198 PRO A O 1
ATOM 1522 N N . ALA A 1 199 ? 6.892 0.400 20.728 1.00 98.50 199 ALA A N 1
ATOM 1523 C CA . ALA A 1 199 ? 6.435 -0.982 20.570 1.00 98.50 199 ALA A CA 1
ATOM 1524 C C . ALA A 1 199 ? 5.258 -1.362 21.485 1.00 98.50 199 ALA A C 1
ATOM 1526 O O . ALA A 1 199 ? 4.462 -2.226 21.148 1.00 98.50 199 ALA A O 1
ATOM 1527 N N . ARG A 1 200 ? 5.070 -0.701 22.632 1.00 98.44 200 ARG A N 1
ATOM 1528 C CA . ARG A 1 200 ? 3.896 -0.931 23.494 1.00 98.44 200 ARG A CA 1
ATOM 1529 C C . ARG A 1 200 ? 2.545 -0.671 22.804 1.00 98.44 200 ARG A C 1
ATOM 1531 O O . ARG A 1 200 ? 1.548 -1.197 23.288 1.00 98.44 200 ARG A O 1
ATOM 1538 N N . MET A 1 201 ? 2.520 0.138 21.740 1.00 98.56 201 MET A N 1
ATOM 1539 C CA . MET A 1 201 ? 1.323 0.478 20.959 1.00 98.56 201 MET A CA 1
ATOM 1540 C C . MET A 1 201 ? 1.074 -0.475 19.785 1.00 98.56 201 MET A C 1
ATOM 1542 O O . MET A 1 201 ? -0.043 -0.524 19.290 1.00 98.56 201 MET A O 1
ATOM 1546 N N . HIS A 1 202 ? 2.085 -1.235 19.362 1.00 98.75 202 HIS A N 1
ATOM 1547 C CA . HIS A 1 202 ? 1.990 -2.184 18.256 1.00 98.75 202 HIS A CA 1
ATOM 1548 C C . HIS A 1 202 ? 1.040 -3.339 18.603 1.00 98.75 202 HIS A C 1
ATOM 1550 O O . HIS A 1 202 ? 1.348 -4.166 19.480 1.00 98.75 202 HIS A O 1
ATOM 1556 N N . ALA A 1 203 ? -0.109 -3.371 17.918 1.00 98.44 203 ALA A N 1
ATOM 1557 C CA . ALA A 1 203 ? -1.213 -4.279 18.208 1.00 98.44 203 ALA A CA 1
ATOM 1558 C C . ALA A 1 203 ? -0.856 -5.731 17.889 1.00 98.44 203 ALA A C 1
ATOM 1560 O O . ALA A 1 203 ? -1.257 -6.634 18.627 1.00 98.44 203 ALA A O 1
ATOM 1561 N N . GLY A 1 204 ? -0.057 -5.959 16.845 1.00 98.06 204 GLY A N 1
ATOM 1562 C CA . GLY A 1 204 ? 0.536 -7.266 16.634 1.00 98.06 204 GLY A CA 1
ATOM 1563 C C . GLY A 1 204 ? 0.924 -7.598 15.205 1.00 98.06 204 GLY A C 1
ATOM 1564 O O . GLY A 1 204 ? 0.178 -7.378 14.251 1.00 98.06 204 GLY A O 1
ATOM 1565 N N . ALA A 1 205 ? 2.069 -8.261 15.120 1.00 98.31 205 ALA A N 1
ATOM 1566 C CA . ALA A 1 205 ? 2.564 -8.909 13.926 1.00 98.31 205 ALA A CA 1
ATOM 1567 C C . ALA A 1 205 ? 2.027 -10.342 13.859 1.00 98.31 205 ALA A C 1
ATOM 1569 O O . ALA A 1 205 ? 1.663 -10.930 14.882 1.00 98.31 205 ALA A O 1
ATOM 1570 N N . ALA A 1 206 ? 2.028 -10.929 12.671 1.00 97.38 206 ALA A N 1
ATOM 1571 C CA . ALA A 1 206 ? 1.698 -12.333 12.489 1.00 97.38 206 ALA A CA 1
ATOM 1572 C C . ALA A 1 206 ? 2.509 -12.937 11.346 1.00 97.38 206 ALA A C 1
ATOM 1574 O O . ALA A 1 206 ? 2.703 -12.300 10.313 1.00 97.38 206 ALA A O 1
ATOM 1575 N N . ASN A 1 207 ? 2.920 -14.189 11.521 1.00 96.00 207 ASN A N 1
ATOM 1576 C CA . ASN A 1 207 ? 3.296 -15.054 10.415 1.00 96.00 207 ASN A CA 1
ATOM 1577 C C . ASN A 1 207 ? 2.110 -15.985 10.145 1.00 96.00 207 ASN A C 1
ATOM 1579 O O . ASN A 1 207 ? 1.846 -16.902 10.919 1.00 96.00 207 ASN A O 1
ATOM 1583 N N . ALA A 1 208 ? 1.354 -15.683 9.093 1.00 95.44 208 ALA A N 1
ATOM 1584 C CA . ALA A 1 208 ? 0.174 -16.435 8.679 1.00 95.44 208 ALA A CA 1
ATOM 1585 C C . ALA A 1 208 ? 0.483 -17.441 7.557 1.00 95.44 208 ALA A C 1
ATOM 1587 O O . ALA A 1 208 ? -0.432 -18.008 6.961 1.00 95.44 208 ALA A O 1
ATOM 1588 N N . THR A 1 209 ? 1.762 -17.657 7.243 1.00 92.88 209 THR A N 1
ATOM 1589 C CA . THR A 1 209 ? 2.168 -18.593 6.196 1.00 92.88 209 THR A CA 1
ATOM 1590 C C . THR A 1 209 ? 1.701 -20.008 6.523 1.00 92.88 209 THR A C 1
ATOM 1592 O O . THR A 1 209 ? 1.908 -20.511 7.624 1.00 92.88 209 THR A O 1
ATOM 1595 N N . GLY A 1 210 ? 1.080 -20.660 5.543 1.00 91.56 210 GLY A N 1
ATOM 1596 C CA . GLY A 1 210 ? 0.584 -22.029 5.653 1.00 91.56 210 GLY A CA 1
ATOM 1597 C C . GLY A 1 210 ? -0.765 -22.174 6.358 1.00 91.56 210 GLY A C 1
ATOM 1598 O O . GLY A 1 210 ? -1.306 -23.276 6.336 1.00 91.56 210 GLY A O 1
ATOM 1599 N N . LEU A 1 211 ? -1.327 -21.102 6.925 1.00 92.31 211 LEU A N 1
ATOM 1600 C CA . LEU A 1 211 ? -2.676 -21.136 7.490 1.00 92.31 211 LEU A CA 1
ATOM 1601 C C . LEU A 1 211 ? -3.733 -21.332 6.398 1.00 92.31 211 LEU A C 1
ATOM 1603 O O . LEU A 1 211 ? -3.543 -20.923 5.246 1.00 92.31 211 LEU A O 1
ATOM 1607 N N . GLU A 1 212 ? -4.855 -21.953 6.763 1.00 88.44 212 GLU A N 1
ATOM 1608 C CA . GLU A 1 212 ? -5.989 -22.083 5.855 1.00 88.44 212 GLU A CA 1
ATOM 1609 C C . GLU A 1 212 ? -6.668 -20.723 5.649 1.00 88.44 212 GLU A C 1
ATOM 1611 O O . GLU A 1 212 ? -6.601 -19.808 6.476 1.00 88.44 212 GLU A O 1
ATOM 1616 N N . TRP A 1 213 ? -7.299 -20.549 4.489 1.00 85.94 213 TRP A N 1
ATOM 1617 C CA . TRP A 1 213 ? -7.890 -19.262 4.139 1.00 85.94 213 TRP A CA 1
ATOM 1618 C C . TRP A 1 213 ? -9.043 -18.901 5.085 1.00 85.94 213 TRP A C 1
ATOM 1620 O O . TRP A 1 213 ? -10.052 -19.600 5.144 1.00 85.94 213 TRP A O 1
ATOM 1630 N N . GLY A 1 214 ? -8.911 -17.766 5.774 1.00 82.00 214 GLY A N 1
ATOM 1631 C CA . GLY A 1 214 ? -9.877 -17.301 6.773 1.00 82.00 214 GLY A CA 1
ATOM 1632 C C . GLY A 1 214 ? -9.464 -17.565 8.217 1.00 82.00 214 GLY A C 1
ATOM 1633 O O . GLY A 1 214 ? -10.045 -16.954 9.118 1.00 82.00 214 GLY A O 1
ATOM 1634 N N . ASP A 1 215 ? -8.431 -18.380 8.441 1.00 91.06 215 ASP A N 1
ATOM 1635 C CA . ASP A 1 215 ? -7.873 -18.573 9.772 1.00 91.06 215 ASP A CA 1
ATOM 1636 C C . ASP A 1 215 ? -7.235 -17.282 10.273 1.00 91.06 215 ASP A C 1
ATOM 1638 O O . ASP A 1 215 ? -6.469 -16.603 9.581 1.00 91.06 215 ASP A O 1
ATOM 1642 N N . ARG A 1 216 ? -7.554 -16.940 11.521 1.00 92.06 216 ARG A N 1
ATOM 1643 C CA . ARG A 1 216 ? -6.976 -15.778 12.184 1.00 92.06 216 ARG A CA 1
ATOM 1644 C C . ARG A 1 216 ? -5.707 -16.211 12.925 1.00 92.06 216 ARG A C 1
ATOM 1646 O O . ARG A 1 216 ? -5.822 -17.008 13.857 1.00 92.06 216 ARG A O 1
ATOM 1653 N N . PRO A 1 217 ? -4.519 -15.694 12.567 1.00 94.69 217 PRO A N 1
ATOM 1654 C CA . PRO A 1 217 ? -3.284 -16.054 13.252 1.00 94.69 217 PRO A CA 1
ATOM 1655 C C . PRO A 1 217 ? -3.275 -15.540 14.696 1.00 94.69 217 PRO A C 1
ATOM 1657 O O . PRO A 1 217 ? -3.955 -14.570 15.042 1.00 94.69 217 PRO A O 1
ATOM 1660 N N . ALA A 1 218 ? -2.436 -16.148 15.536 1.00 94.62 218 ALA A N 1
ATOM 1661 C CA . ALA A 1 218 ? -2.096 -15.571 16.829 1.00 94.62 218 ALA A CA 1
ATOM 1662 C C . ALA A 1 218 ? -1.226 -14.322 16.630 1.00 94.62 218 ALA A C 1
ATOM 1664 O O . ALA A 1 218 ? -0.229 -14.350 15.906 1.00 94.62 218 ALA A O 1
ATOM 1665 N N . PHE A 1 219 ? -1.594 -13.225 17.288 1.00 97.56 219 PHE A N 1
ATOM 1666 C CA . PHE A 1 219 ? -0.863 -11.970 17.176 1.00 97.56 219 PHE A CA 1
ATOM 1667 C C . PHE A 1 219 ? 0.304 -11.900 18.153 1.00 97.56 219 PHE A C 1
ATOM 1669 O O . PHE A 1 219 ? 0.162 -12.121 19.356 1.00 97.56 219 PHE A O 1
ATOM 1676 N N . LEU A 1 220 ? 1.456 -11.501 17.630 1.00 98.12 220 LEU A N 1
ATOM 1677 C CA . LEU A 1 220 ? 2.645 -11.177 18.396 1.00 98.12 220 LEU A CA 1
ATOM 1678 C C . LEU A 1 220 ? 2.660 -9.666 18.636 1.00 98.12 220 LEU A C 1
ATOM 1680 O O . LEU A 1 220 ? 3.154 -8.892 17.816 1.00 98.12 220 LEU A O 1
ATOM 1684 N N . ALA A 1 221 ? 2.094 -9.230 19.760 1.00 98.25 221 ALA A N 1
ATOM 1685 C CA . ALA A 1 221 ? 2.098 -7.824 20.158 1.00 98.25 221 ALA A CA 1
ATOM 1686 C C . ALA A 1 221 ? 3.510 -7.342 20.541 1.00 98.25 221 ALA A C 1
ATOM 1688 O O . ALA A 1 221 ? 4.396 -8.129 20.892 1.00 98.25 221 ALA A O 1
ATOM 1689 N N . ARG A 1 222 ? 3.717 -6.019 20.504 1.00 98.06 222 ARG A N 1
ATOM 1690 C CA . ARG A 1 222 ? 4.936 -5.349 21.009 1.00 98.06 222 ARG A CA 1
ATOM 1691 C C . ARG A 1 222 ? 6.279 -5.833 20.439 1.00 98.06 222 ARG A C 1
ATOM 1693 O O . ARG A 1 222 ? 7.307 -5.789 21.130 1.00 98.06 222 ARG A O 1
ATOM 1700 N N . GLN A 1 223 ? 6.253 -6.291 19.189 1.00 98.19 223 GLN A N 1
ATOM 1701 C CA . GLN A 1 223 ? 7.424 -6.767 18.457 1.00 98.19 223 GLN A CA 1
ATOM 1702 C C . GLN A 1 223 ? 8.256 -5.625 17.893 1.00 98.19 223 GLN A C 1
ATOM 1704 O O . GLN A 1 223 ? 9.473 -5.694 18.008 1.00 98.19 223 GLN A O 1
ATOM 1709 N N . VAL A 1 224 ? 7.614 -4.590 17.343 1.00 98.44 224 VAL A N 1
ATOM 1710 C CA . VAL A 1 224 ? 8.295 -3.489 16.654 1.00 98.44 224 VAL A CA 1
ATOM 1711 C C . VAL A 1 224 ? 7.784 -2.126 17.116 1.00 98.44 224 VAL A C 1
ATOM 1713 O O . VAL A 1 224 ? 6.616 -1.989 17.474 1.00 98.44 224 VAL A O 1
ATOM 1716 N N . SER A 1 225 ? 8.659 -1.123 17.128 1.00 98.75 225 SER A N 1
ATOM 1717 C CA . SER A 1 225 ? 8.303 0.297 17.057 1.00 98.75 225 SER A CA 1
ATOM 1718 C C . SER A 1 225 ? 8.420 0.781 15.616 1.00 98.75 225 SER A C 1
ATOM 1720 O O . SER A 1 225 ? 9.190 0.208 14.840 1.00 98.75 225 SER A O 1
ATOM 1722 N N . ALA A 1 226 ? 7.707 1.853 15.276 1.00 98.69 226 ALA A N 1
ATOM 1723 C CA . ALA A 1 226 ? 7.805 2.463 13.958 1.00 98.69 226 ALA A CA 1
ATOM 1724 C C . ALA A 1 226 ? 7.712 3.991 14.019 1.00 98.69 226 ALA A C 1
ATOM 1726 O O . ALA A 1 226 ? 6.975 4.532 14.844 1.00 98.69 226 ALA A O 1
ATOM 1727 N N . GLN A 1 227 ? 8.431 4.675 13.136 1.00 98.75 227 GLN A N 1
ATOM 1728 C CA . GLN A 1 227 ? 8.380 6.129 12.988 1.00 98.75 227 GLN A CA 1
ATOM 1729 C C . GLN A 1 227 ? 8.581 6.505 11.522 1.00 98.75 227 GLN A C 1
ATOM 1731 O O . GLN A 1 227 ? 9.415 5.910 10.840 1.00 98.75 227 GLN A O 1
ATOM 1736 N N . CYS A 1 228 ? 7.815 7.473 11.031 1.00 98.62 228 CYS A N 1
ATOM 1737 C CA . CYS A 1 228 ? 8.071 8.058 9.724 1.00 98.62 228 CYS A CA 1
ATOM 1738 C C . CYS A 1 228 ? 9.217 9.063 9.819 1.00 98.62 228 CYS A C 1
ATOM 1740 O O . CYS A 1 228 ? 9.211 9.945 10.671 1.00 98.62 228 CYS A O 1
ATOM 1742 N N . GLU A 1 229 ? 10.212 8.911 8.949 1.00 97.69 229 GLU A N 1
ATOM 1743 C CA . GLU A 1 229 ? 11.348 9.821 8.856 1.00 97.69 229 GLU A CA 1
ATOM 1744 C C . GLU A 1 229 ? 11.684 10.057 7.386 1.00 97.69 229 GLU A C 1
ATOM 1746 O O . GLU A 1 229 ? 12.047 9.129 6.657 1.00 97.69 229 GLU A O 1
ATOM 1751 N N . GLY A 1 230 ? 11.562 11.308 6.934 1.00 95.38 230 GLY A N 1
ATOM 1752 C CA . GLY A 1 230 ? 11.920 11.691 5.567 1.00 95.38 230 GLY A CA 1
ATOM 1753 C C . GLY A 1 230 ? 11.147 10.925 4.489 1.00 95.38 230 GLY A C 1
ATOM 1754 O O . GLY A 1 230 ? 11.724 10.595 3.459 1.00 95.38 230 GLY A O 1
ATOM 1755 N N . GLY A 1 231 ? 9.869 10.607 4.730 1.00 96.88 231 GLY A N 1
ATOM 1756 C CA . GLY A 1 231 ? 9.013 9.884 3.780 1.00 96.88 231 GLY A CA 1
ATOM 1757 C C . GLY A 1 231 ? 9.190 8.360 3.766 1.00 96.88 231 GLY A C 1
ATOM 1758 O O . GLY A 1 231 ? 8.679 7.702 2.864 1.00 96.88 231 GLY A O 1
ATOM 1759 N N . VAL A 1 232 ? 9.895 7.782 4.746 1.00 98.12 232 VAL A N 1
ATOM 1760 C CA . VAL A 1 232 ? 10.096 6.328 4.878 1.00 98.12 232 VAL A CA 1
ATOM 1761 C C . VAL A 1 232 ? 9.731 5.867 6.287 1.00 98.12 232 VAL A C 1
ATOM 1763 O O . VAL A 1 232 ? 10.052 6.540 7.266 1.00 98.12 232 VAL A O 1
ATOM 1766 N N . LEU A 1 233 ? 9.092 4.701 6.406 1.00 98.69 233 LEU A N 1
ATOM 1767 C CA . LEU A 1 233 ? 8.751 4.110 7.699 1.00 98.69 233 LEU A CA 1
ATOM 1768 C C . LEU A 1 233 ? 9.966 3.365 8.270 1.00 98.69 233 LEU A C 1
ATOM 1770 O O . LEU A 1 233 ? 10.337 2.292 7.795 1.00 98.69 233 LEU A O 1
ATOM 1774 N N . ARG A 1 234 ? 10.591 3.915 9.309 1.00 98.38 234 ARG A N 1
ATOM 1775 C CA . ARG A 1 234 ? 11.656 3.251 10.068 1.00 98.38 234 ARG A CA 1
ATOM 1776 C C . ARG A 1 234 ? 11.043 2.256 11.035 1.00 98.38 234 ARG A C 1
ATOM 1778 O O . ARG A 1 234 ? 10.241 2.647 11.879 1.00 98.38 234 ARG A O 1
ATOM 1785 N N . VAL A 1 235 ? 11.433 0.989 10.934 1.00 98.19 235 VAL A N 1
ATOM 1786 C CA . VAL A 1 235 ? 10.889 -0.095 11.764 1.00 98.19 235 VAL A CA 1
ATOM 1787 C C . VAL A 1 235 ? 12.008 -0.774 12.547 1.00 98.19 235 VAL A C 1
ATOM 1789 O O . VAL A 1 235 ? 13.018 -1.189 11.976 1.00 98.19 235 VAL A O 1
ATOM 1792 N N . SER A 1 236 ? 11.844 -0.907 13.864 1.00 97.81 236 SER A N 1
ATOM 1793 C CA . SER A 1 236 ? 12.815 -1.629 14.697 1.00 97.81 236 SER A CA 1
ATOM 1794 C C . SER A 1 236 ? 12.794 -3.128 14.396 1.00 97.81 236 SER A C 1
ATOM 1796 O O . SER A 1 236 ? 11.737 -3.670 14.075 1.00 97.81 236 SER A O 1
ATOM 1798 N N . SER A 1 237 ? 13.900 -3.834 14.628 1.00 95.31 237 SER A N 1
ATOM 1799 C CA . SER A 1 237 ? 13.938 -5.292 14.474 1.00 95.31 237 SER A CA 1
ATOM 1800 C C . SER A 1 237 ? 12.900 -5.996 15.366 1.00 95.31 237 SER A C 1
ATOM 1802 O O . SER A 1 237 ? 12.798 -5.670 16.555 1.00 95.31 237 SER A O 1
ATOM 1804 N N . PRO A 1 238 ? 12.138 -6.970 14.836 1.00 95.44 238 PRO A N 1
ATOM 1805 C CA . PRO A 1 238 ? 11.184 -7.729 15.632 1.00 95.44 238 PRO A CA 1
ATOM 1806 C C . PRO A 1 238 ? 11.906 -8.676 16.597 1.00 95.44 238 PRO A C 1
ATOM 1808 O O . PRO A 1 238 ? 12.997 -9.171 16.320 1.00 95.44 238 PRO A O 1
ATOM 1811 N N . LYS A 1 239 ? 11.279 -8.957 17.743 1.00 92.44 239 LYS A N 1
ATOM 1812 C CA . LYS A 1 239 ? 11.869 -9.804 18.797 1.00 92.44 239 LYS A CA 1
ATOM 1813 C C . LYS A 1 239 ? 11.740 -11.299 18.501 1.00 92.44 239 LYS A C 1
ATOM 1815 O O . LYS A 1 239 ? 12.583 -12.085 18.918 1.00 92.44 239 LYS A O 1
ATOM 1820 N N . SER A 1 240 ? 10.661 -11.699 17.833 1.00 94.25 240 SER A N 1
ATOM 1821 C CA . SER A 1 240 ? 10.366 -13.099 17.527 1.00 94.25 240 SER A CA 1
ATOM 1822 C C . SER A 1 240 ? 11.156 -13.597 16.319 1.00 94.25 240 SER A C 1
ATOM 1824 O O . SER A 1 240 ? 11.157 -12.958 15.269 1.00 94.25 240 SER A O 1
ATOM 1826 N N . ALA A 1 241 ? 11.742 -14.791 16.434 1.00 89.69 241 ALA A N 1
ATOM 1827 C CA . ALA A 1 241 ? 12.415 -15.473 15.326 1.00 89.69 241 ALA A CA 1
ATOM 1828 C C . ALA A 1 241 ? 11.470 -15.780 14.145 1.00 89.69 241 ALA A C 1
ATOM 1830 O O . ALA A 1 241 ? 11.901 -15.784 13.000 1.00 89.69 241 ALA A O 1
ATOM 1831 N N . SER A 1 242 ? 10.170 -15.971 14.404 1.00 90.25 242 SER A N 1
ATOM 1832 C CA . SER A 1 242 ? 9.160 -16.208 13.351 1.00 90.25 242 SER A CA 1
ATOM 1833 C C . SER A 1 242 ? 8.864 -14.990 12.461 1.00 90.25 242 SER A C 1
ATOM 1835 O O . SER A 1 242 ? 8.150 -15.122 11.468 1.00 90.25 242 SER A O 1
ATOM 1837 N N . LEU A 1 243 ? 9.389 -13.817 12.836 1.00 92.06 243 LEU A N 1
ATOM 1838 C CA . LEU A 1 243 ? 9.247 -12.539 12.135 1.00 92.06 243 LEU A CA 1
ATOM 1839 C C . LEU A 1 243 ? 10.589 -12.059 11.567 1.00 92.06 243 LEU A C 1
ATOM 1841 O O . LEU A 1 243 ? 10.782 -10.867 11.351 1.00 92.06 243 LEU A O 1
ATOM 1845 N N . GLN A 1 244 ? 11.547 -12.965 11.396 1.00 84.75 244 GLN A N 1
ATOM 1846 C CA . GLN A 1 244 ? 12.814 -12.648 10.755 1.00 84.75 244 GLN A CA 1
ATOM 1847 C C . GLN A 1 244 ? 12.738 -13.030 9.276 1.00 84.75 244 GLN A C 1
ATOM 1849 O O . GLN A 1 244 ? 12.235 -14.115 8.960 1.00 84.75 244 GLN A O 1
ATOM 1854 N N . PRO A 1 245 ? 13.218 -12.170 8.360 1.00 76.81 245 PRO A N 1
ATOM 1855 C CA . PRO A 1 245 ? 13.399 -12.560 6.971 1.00 76.81 245 PRO A CA 1
ATOM 1856 C C . PRO A 1 245 ? 14.259 -13.823 6.903 1.00 76.81 245 PRO A C 1
ATOM 1858 O O . PRO A 1 245 ? 15.270 -13.945 7.592 1.00 76.81 245 PRO A O 1
ATOM 1861 N N . SER A 1 246 ? 13.835 -14.781 6.092 1.00 70.25 246 SER A N 1
ATOM 1862 C CA . SER A 1 246 ? 14.604 -15.983 5.792 1.00 70.25 246 SER A CA 1
ATOM 1863 C C . SER A 1 246 ? 14.342 -16.361 4.344 1.00 70.25 246 SER A C 1
ATOM 1865 O O . SER A 1 246 ? 13.234 -16.154 3.847 1.00 70.25 246 SER A O 1
ATOM 1867 N N . GLY A 1 247 ? 15.360 -16.885 3.667 1.00 72.94 247 GLY A N 1
ATOM 1868 C CA . GLY A 1 247 ? 15.230 -17.331 2.287 1.00 72.94 247 GLY A CA 1
ATOM 1869 C C . GLY A 1 247 ? 16.431 -16.981 1.422 1.00 72.94 247 GLY A C 1
ATOM 1870 O O . GLY A 1 247 ? 17.503 -16.613 1.895 1.00 72.94 247 GLY A O 1
ATOM 1871 N N . SER A 1 248 ? 16.232 -17.160 0.127 1.00 76.62 248 SER A N 1
ATOM 1872 C CA . SER A 1 248 ? 17.140 -16.768 -0.941 1.00 76.62 248 SER A CA 1
ATOM 1873 C C . SER A 1 248 ? 17.205 -15.247 -1.111 1.00 76.62 248 SER A C 1
ATOM 1875 O O . SER A 1 248 ? 16.305 -14.506 -0.724 1.00 76.62 248 SER A O 1
ATOM 1877 N N . TRP A 1 249 ? 18.242 -14.780 -1.807 1.00 77.19 249 TRP A N 1
ATOM 1878 C CA . TRP A 1 249 ? 18.411 -13.376 -2.204 1.00 77.19 249 TRP A CA 1
ATOM 1879 C C . TRP A 1 249 ? 17.200 -12.788 -2.952 1.00 77.19 249 TRP A C 1
ATOM 1881 O O . TRP A 1 249 ? 16.934 -11.587 -2.882 1.00 77.19 249 TRP A O 1
ATOM 1891 N N . THR A 1 250 ? 16.467 -13.623 -3.690 1.00 72.38 250 THR A N 1
ATOM 1892 C CA . THR A 1 250 ? 15.231 -13.236 -4.378 1.00 72.38 250 THR A CA 1
ATOM 1893 C C . THR A 1 250 ? 14.097 -13.011 -3.378 1.00 72.38 250 THR A C 1
ATOM 1895 O O . THR A 1 250 ? 13.373 -12.024 -3.482 1.00 72.38 250 THR A O 1
ATOM 1898 N N . GLU A 1 251 ? 13.956 -13.900 -2.393 1.00 77.19 251 GLU A N 1
ATOM 1899 C CA . GLU A 1 251 ? 12.927 -13.823 -1.347 1.00 77.19 251 GLU A CA 1
ATOM 1900 C C . GLU A 1 251 ? 13.141 -12.634 -0.412 1.00 77.19 251 GLU A C 1
ATOM 1902 O O . GLU A 1 251 ? 12.172 -11.986 -0.035 1.00 77.19 251 GLU A O 1
ATOM 1907 N N . GLU A 1 252 ? 14.390 -12.255 -0.140 1.00 78.69 252 GLU A N 1
ATOM 1908 C CA . GLU A 1 252 ? 14.725 -11.034 0.609 1.00 78.69 252 GLU A CA 1
ATOM 1909 C C . GLU A 1 252 ? 14.321 -9.727 -0.104 1.00 78.69 252 GLU A C 1
ATOM 1911 O O . GLU A 1 252 ? 14.349 -8.655 0.505 1.00 78.69 252 GLU A O 1
ATOM 1916 N N . ARG A 1 253 ? 13.965 -9.790 -1.396 1.00 79.31 253 ARG A N 1
ATOM 1917 C CA . ARG A 1 253 ? 13.470 -8.645 -2.181 1.00 79.31 253 ARG A CA 1
ATOM 1918 C C . ARG A 1 253 ? 11.973 -8.654 -2.448 1.00 79.31 253 ARG A C 1
ATOM 1920 O O . ARG A 1 253 ? 11.497 -7.771 -3.158 1.00 79.31 253 ARG A O 1
ATOM 1927 N N . MET A 1 254 ? 11.270 -9.647 -1.929 1.00 83.75 254 MET A N 1
ATOM 1928 C CA . MET A 1 254 ? 9.815 -9.688 -1.933 1.00 83.75 254 MET A CA 1
ATOM 1929 C C . MET A 1 254 ? 9.296 -9.318 -0.548 1.00 83.75 254 MET A C 1
ATOM 1931 O O . MET A 1 254 ? 10.041 -9.342 0.439 1.00 83.75 254 MET A O 1
ATOM 1935 N N . ALA A 1 255 ? 7.998 -9.037 -0.469 1.00 86.19 255 ALA A N 1
ATOM 1936 C CA . ALA A 1 255 ? 7.381 -8.733 0.806 1.00 86.19 255 ALA A CA 1
ATOM 1937 C C . ALA A 1 255 ? 7.558 -9.952 1.731 1.00 86.19 255 ALA A C 1
ATOM 1939 O O . ALA A 1 255 ? 7.412 -11.093 1.271 1.00 86.19 255 ALA A O 1
ATOM 1940 N N . PRO A 1 256 ? 7.905 -9.743 3.013 1.00 90.44 256 PRO A N 1
ATOM 1941 C CA . PRO A 1 256 ? 8.225 -10.837 3.913 1.00 90.44 256 PRO A CA 1
ATOM 1942 C C . PRO A 1 256 ? 7.093 -11.866 4.022 1.00 90.44 256 PRO A C 1
ATOM 1944 O O . PRO A 1 256 ? 5.907 -11.573 3.880 1.00 90.44 256 PRO A O 1
ATOM 1947 N N . THR A 1 257 ? 7.449 -13.100 4.376 1.00 92.19 257 THR A N 1
ATOM 1948 C CA . THR A 1 257 ? 6.496 -14.206 4.599 1.00 92.19 257 THR A CA 1
ATOM 1949 C C . THR A 1 257 ? 5.707 -14.071 5.914 1.00 92.19 257 THR A C 1
ATOM 1951 O O . THR A 1 257 ? 5.148 -15.035 6.435 1.00 92.19 257 THR A O 1
ATOM 1954 N N . PHE A 1 258 ? 5.663 -12.860 6.463 1.00 94.75 258 PHE A N 1
ATOM 1955 C CA . PHE A 1 258 ? 4.948 -12.438 7.656 1.00 94.75 258 PHE A CA 1
ATOM 1956 C C . PHE A 1 258 ? 4.530 -10.976 7.482 1.00 94.75 258 PHE A C 1
ATOM 1958 O O . PHE A 1 258 ? 5.123 -10.231 6.706 1.00 94.75 258 PHE A O 1
ATOM 1965 N N . ASN A 1 259 ? 3.545 -10.531 8.253 1.00 97.44 259 ASN A N 1
ATOM 1966 C CA . ASN A 1 259 ? 3.125 -9.137 8.272 1.00 97.44 259 ASN A CA 1
ATOM 1967 C C . ASN A 1 259 ? 3.400 -8.529 9.648 1.00 97.44 259 ASN A C 1
ATOM 1969 O O . ASN A 1 259 ? 2.806 -8.937 10.652 1.00 97.44 259 ASN A O 1
ATOM 1973 N N . LEU A 1 260 ? 4.299 -7.541 9.690 1.00 98.12 260 LEU A N 1
ATOM 1974 C CA . LEU A 1 260 ? 4.656 -6.837 10.922 1.00 98.12 260 LEU A CA 1
ATOM 1975 C C . LEU A 1 260 ? 3.514 -6.006 11.496 1.00 98.12 260 LEU A C 1
ATOM 1977 O O . LEU A 1 260 ? 3.585 -5.670 12.660 1.00 98.12 260 LEU A O 1
ATOM 1981 N N . PHE A 1 261 ? 2.478 -5.695 10.724 1.00 98.62 261 PHE A N 1
ATOM 1982 C CA . PHE A 1 261 ? 1.395 -4.802 11.131 1.00 98.62 261 PHE A CA 1
ATOM 1983 C C . PHE A 1 261 ? 0.020 -5.462 10.983 1.00 98.62 261 PHE A C 1
ATOM 1985 O O . PHE A 1 261 ? -0.983 -4.772 10.826 1.00 98.62 261 PHE A O 1
ATOM 1992 N N . TYR A 1 262 ? -0.055 -6.798 11.003 1.00 98.44 262 TYR A N 1
ATOM 1993 C CA . TYR A 1 262 ? -1.284 -7.545 10.711 1.0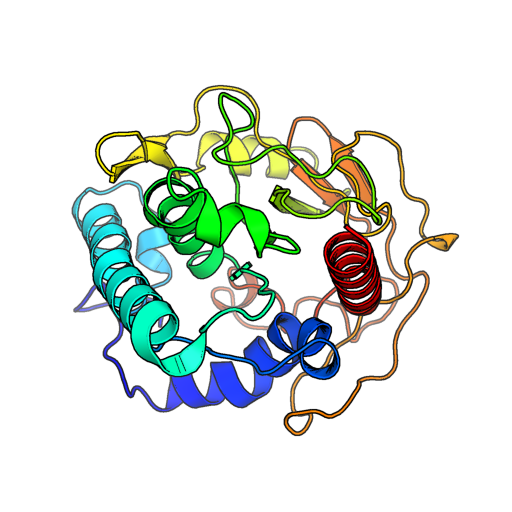0 98.44 262 TYR A CA 1
ATOM 1994 C C . TYR A 1 262 ? -2.483 -7.055 11.535 1.00 98.44 262 TYR A C 1
ATOM 1996 O O . TYR A 1 262 ? -3.521 -6.685 10.984 1.00 98.44 262 TYR A O 1
ATOM 2004 N N . ALA A 1 263 ? -2.353 -7.052 12.863 1.00 98.50 263 ALA A N 1
ATOM 2005 C CA . ALA A 1 263 ? -3.436 -6.652 13.754 1.00 98.50 263 ALA A CA 1
ATOM 2006 C C . ALA A 1 263 ? -3.682 -5.140 13.702 1.00 98.50 263 ALA A C 1
ATOM 2008 O O . ALA A 1 263 ? -4.821 -4.693 13.833 1.00 98.50 263 ALA A O 1
ATOM 2009 N N . ASP A 1 264 ? -2.627 -4.350 13.490 1.00 98.75 264 ASP A N 1
ATOM 2010 C CA . ASP A 1 264 ? -2.722 -2.901 13.338 1.00 98.75 264 ASP A CA 1
ATOM 2011 C C . ASP A 1 264 ? -3.560 -2.516 12.108 1.00 98.75 264 ASP A C 1
ATOM 2013 O O . ASP A 1 264 ? -4.419 -1.636 12.217 1.00 98.75 264 ASP A O 1
ATOM 2017 N N . LEU A 1 265 ? -3.371 -3.229 10.990 1.00 98.56 265 LEU A N 1
ATOM 2018 C CA . LEU A 1 265 ? -4.137 -3.088 9.749 1.00 98.56 265 LEU A CA 1
ATOM 2019 C C . LEU A 1 265 ? -5.568 -3.615 9.886 1.00 98.56 265 LEU A C 1
ATOM 2021 O O . LEU A 1 265 ? -6.490 -2.931 9.449 1.00 98.56 265 LEU A O 1
ATOM 2025 N N . GLU A 1 266 ? -5.780 -4.772 10.532 1.00 98.06 266 GLU A N 1
ATOM 2026 C CA . GLU A 1 266 ? -7.141 -5.273 10.808 1.00 98.06 266 GLU A CA 1
ATOM 2027 C C . GLU A 1 266 ? -7.942 -4.231 11.610 1.00 98.06 266 GLU A C 1
ATOM 2029 O O . GLU A 1 266 ? -9.100 -3.941 11.298 1.00 98.06 266 GLU A O 1
ATOM 2034 N N . ASN A 1 267 ? -7.323 -3.644 12.639 1.00 98.12 267 ASN A N 1
ATOM 2035 C CA . ASN A 1 267 ? -7.960 -2.639 13.486 1.00 98.12 267 ASN A CA 1
ATOM 2036 C C . ASN A 1 267 ? -8.204 -1.319 12.742 1.00 98.12 267 ASN A C 1
ATOM 2038 O O . ASN A 1 267 ? -9.285 -0.744 12.874 1.00 98.12 267 ASN A O 1
ATOM 2042 N N . ASP A 1 268 ? -7.227 -0.842 11.965 1.00 98.62 268 ASP A N 1
ATOM 2043 C CA . ASP A 1 268 ? -7.343 0.389 11.175 1.00 98.62 268 ASP A CA 1
ATOM 2044 C C . ASP A 1 268 ? -8.470 0.275 10.143 1.00 98.62 268 ASP A C 1
ATOM 2046 O O . ASP A 1 268 ? -9.413 1.063 10.158 1.00 98.62 268 ASP A O 1
ATOM 2050 N N . ALA A 1 269 ? -8.455 -0.773 9.323 1.00 98.38 269 ALA A N 1
ATOM 2051 C CA . ALA A 1 269 ? -9.452 -0.973 8.280 1.00 98.38 269 ALA A CA 1
ATOM 2052 C C . ALA A 1 269 ? -10.870 -1.165 8.833 1.00 98.38 269 ALA A C 1
ATOM 2054 O O . ALA A 1 269 ? -11.838 -0.664 8.254 1.00 98.38 269 ALA A O 1
ATOM 2055 N N . ARG A 1 270 ? -11.009 -1.820 9.993 1.00 97.94 270 ARG A N 1
ATOM 2056 C CA . ARG A 1 270 ? -12.289 -1.917 10.706 1.00 97.94 270 ARG A CA 1
ATOM 2057 C C . ARG A 1 270 ? -12.787 -0.542 11.159 1.00 97.94 270 ARG A C 1
ATOM 2059 O O . ARG A 1 270 ? -13.972 -0.255 10.999 1.00 97.94 270 ARG A O 1
ATOM 2066 N N . ALA A 1 271 ? -11.908 0.296 11.713 1.00 98.25 271 ALA A N 1
ATOM 2067 C CA . ALA A 1 271 ? -12.262 1.637 12.174 1.00 98.25 271 ALA A CA 1
ATOM 2068 C C . ALA A 1 271 ? -12.683 2.548 11.010 1.00 98.25 271 ALA A C 1
ATOM 2070 O O . ALA A 1 271 ? -13.719 3.208 11.102 1.00 98.25 271 ALA A O 1
ATOM 2071 N N . ARG A 1 272 ? -11.959 2.508 9.884 1.00 98.12 272 ARG A N 1
ATOM 2072 C CA . ARG A 1 272 ? -12.306 3.279 8.680 1.00 98.12 272 ARG A CA 1
ATOM 2073 C C . ARG A 1 272 ? -13.625 2.842 8.064 1.00 98.12 272 ARG A C 1
ATOM 2075 O O . ARG A 1 272 ? -14.448 3.683 7.712 1.00 98.12 272 ARG A O 1
ATOM 2082 N N . LEU A 1 273 ? -13.871 1.533 7.977 1.00 97.88 273 LEU A N 1
ATOM 2083 C CA . LEU A 1 273 ? -15.158 1.027 7.503 1.00 97.88 273 LEU A CA 1
ATOM 2084 C C . LEU A 1 273 ? -16.301 1.493 8.414 1.00 97.88 273 LEU A C 1
ATOM 2086 O O . LEU A 1 273 ? -17.305 1.995 7.916 1.00 97.88 273 LEU A O 1
ATOM 2090 N N . ALA A 1 274 ? -16.130 1.391 9.735 1.00 97.44 274 ALA A N 1
ATOM 2091 C CA . ALA A 1 274 ? -17.124 1.861 10.696 1.00 97.44 274 ALA A CA 1
ATOM 2092 C C . ALA A 1 274 ? -17.369 3.377 10.585 1.00 97.44 274 ALA A C 1
ATOM 2094 O O . ALA A 1 274 ? -18.510 3.830 10.672 1.00 97.44 274 ALA A O 1
ATOM 2095 N N . ALA A 1 275 ? -16.317 4.171 10.367 1.00 97.31 275 ALA A N 1
ATOM 2096 C CA . ALA A 1 275 ? -16.430 5.605 10.127 1.00 97.31 275 ALA A CA 1
ATOM 2097 C C . ALA A 1 275 ? -17.215 5.923 8.851 1.00 97.31 275 ALA A C 1
ATOM 2099 O O . ALA A 1 275 ? -18.062 6.811 8.875 1.00 97.31 275 ALA A O 1
ATOM 2100 N N . LEU A 1 276 ? -16.988 5.173 7.769 1.00 96.88 276 LEU A N 1
ATOM 2101 C CA . LEU A 1 276 ? -17.725 5.342 6.521 1.00 96.88 276 LEU A CA 1
ATOM 2102 C C . LEU A 1 276 ? -19.217 5.043 6.697 1.00 96.88 276 LEU A C 1
ATOM 2104 O O . LEU A 1 276 ? -20.048 5.816 6.245 1.00 96.88 276 LEU A O 1
ATOM 2108 N N . THR A 1 277 ? -19.557 3.946 7.376 1.00 93.75 277 THR A N 1
ATOM 2109 C CA . THR A 1 277 ? -20.954 3.504 7.545 1.00 93.75 277 THR A CA 1
ATOM 2110 C C . THR A 1 277 ? -21.769 4.350 8.523 1.00 93.75 277 THR A C 1
ATOM 2112 O O . THR A 1 277 ? -22.973 4.147 8.636 1.00 93.75 277 THR A O 1
ATOM 2115 N N . ARG A 1 278 ? -21.122 5.255 9.269 1.00 90.81 278 ARG A N 1
ATOM 2116 C CA . ARG A 1 278 ? -21.792 6.216 10.158 1.00 90.81 278 ARG A CA 1
ATOM 2117 C C . ARG A 1 278 ? -22.163 7.532 9.462 1.00 90.81 278 ARG A C 1
ATOM 2119 O O . ARG A 1 278 ? -22.878 8.318 10.077 1.00 90.81 278 ARG A O 1
ATOM 2126 N N . ARG A 1 279 ? -21.628 7.793 8.263 1.00 77.81 279 ARG A N 1
ATOM 2127 C CA . ARG A 1 279 ? -21.947 8.978 7.451 1.00 77.81 279 ARG A CA 1
ATOM 2128 C C . ARG A 1 279 ? -23.313 8.820 6.794 1.00 77.81 279 ARG A C 1
ATOM 2130 O O . ARG A 1 279 ? -23.998 9.855 6.679 1.00 77.81 279 ARG A O 1
#

Sequence (279 aa):
FEGGAQWNEPIGDERADRLFRRVMAPNYAGPFVRIGRIFAPRYRQAGLYSLLTLRDDAKDARRFAYGDVATAFRYWRDHDGGQRPFIVVGVEQGATLAARLVAEEIAPNAQLRARLAGAYLIETVVPATHPALPPCAQRDEAGCLAAWASVPSSELDRGKILLARALVWDASGDLVNLDGPALCFNPILGATTDEPAPARMHAGAANATGLEWGDRPAFLARQVSAQCEGGVLRVSSPKSASLQPSGSWTEERMAPTFNLFYADLENDARARLAALTRR

pLDDT: mean 93.4, std 6.42, range [66.19, 98.88]

Secondary structure (DSSP, 8-state):
---SS-SBPPTT-HHHHHHIIIIIIIIIIHHHHTTS--------PBPHHHHH---HHHHHHHHHHHHHHHHHHHHHIIIIITT--EEEEEETHHHHHHHHHIIIIITT-HHHHTTEEEEEEET---BSSS-SSPBP-STT--SEEEEE-EEETT-TTHHHHHHHT-EEE-TTS-EEE--SPBP--BTTTTBS----B-GGG---BB--TTPPTTPPPPPBTT---EEEETTEEEEPPPSSGGGS--S-TTGGGSPPSSBTTHHHHHHHHHHHHHHHHT-

Foldseek 3Di:
DADDPDQWADFPPVVVVCCCQQFVCCFFVVLCVVVDDDDDFTFGHGHNVLLVDPDPRSQVRLLRRLVSVLVVVVVCVVPPCDQAADEAEAADSGLQSVQVCLQPPQLVDPSNLLRALEYERHQAWDDPPPRSAADFAALLAGSHYAHAHADALVPVCVVVVCQQSHWHQDPVRGTDRDDDFTFHHDLLGLHRDQDKFQQQSQPFKFQSRRPHPNDDGDGDGSQWIWGDDRNHIHIHHGPDPSPDADDDPSQVSGDGSIGGRSNSSSSSSNSSNVSSVVD